Protein AF-A0A2T4WSJ3-F1 (afdb_monomer_lite)

Secondary structure (DSSP, 8-state):
---------------------------SEEE--SSSS--SSEEEESS-EEEEE-SSSEEEEE---TT--EEEESS---SSSS-EEEEEEEE----S-EEEEEES--SS-SHHHHHSSEEEEEEETTEEEEEEE-SS-EEEEE---TTSSBS-SSS-EEEEEEEETTTTEEEEEETTEEEEEEE--S-----PPEEES----S--TTT---HHHHHHHHHHHHHHHHHHTTSS-PPPGGGHHHHHH-HHHHHHHHHHHHT-----HHHHHHHHHHHHHHTTSTTS---SHHHHHTSHHHHHEEEETTEEEE-HHHHHHHHHHT------EEEEEEEEESSPPPHHHHHHHHHHHS-----

Radius of gyration: 28.8 Å; chains: 1; bounding box: 68×35×129 Å

Foldseek 3Di:
DDDDDDDDDDDPPDDDPPPPVPPPPDFPDKDFCQDDAADPFKDKDDDDWDWDQDLDHIWIWFAFDPQFIKMFTPPDFPQLPFKKKKKWKKFAQDQFKKFFKWQFQQQWQDPQRLQTFGKTWIHQRQATKIKHHANQDIDIDDDPPPPNHGRNPRDIKMWMWTAHNVQCKIFTDILLDTPDIDRPPHGRGDPGTIMGIHGHDPDDLPPDFDPLLVVLQVLLLVLQVLLCVLVLHHQDFVCSLVLLEPVPVVSVVSCVVVVPDDDPVVSVVVSVVSSVVLCSRQLSDDYHSVVRCVGNVVVQWTADPSGIDGPPVSRSVVSVSTHHGHRGMIMGTITMDSHGDDSVVSNVVSVVSDPDDDD

Structure (mmCIF, N/CA/C/O backbone):
data_AF-A0A2T4WSJ3-F1
#
_entry.id   AF-A0A2T4WSJ3-F1
#
loop_
_atom_site.group_PDB
_atom_site.id
_atom_site.type_symbol
_atom_site.label_atom_id
_atom_site.label_alt_id
_atom_site.label_comp_id
_atom_site.label_asym_id
_atom_site.label_ent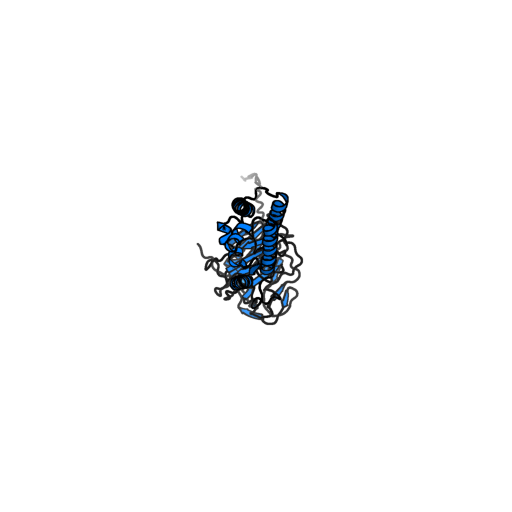ity_id
_atom_site.label_seq_id
_atom_site.pdbx_PDB_ins_code
_atom_site.Cartn_x
_atom_site.Cartn_y
_atom_site.Cartn_z
_atom_site.occupancy
_atom_site.B_iso_or_equiv
_atom_site.auth_seq_id
_atom_site.auth_comp_id
_atom_site.auth_asym_id
_atom_site.auth_atom_id
_atom_site.pdbx_PDB_model_num
ATOM 1 N N . MET A 1 1 ? 2.138 7.167 -95.665 1.00 37.97 1 MET A N 1
ATOM 2 C CA . MET A 1 1 ? 3.317 6.724 -94.882 1.00 37.97 1 MET A CA 1
ATOM 3 C C . MET A 1 1 ? 3.467 7.623 -93.661 1.00 37.97 1 MET A C 1
ATOM 5 O O . MET A 1 1 ? 3.421 8.826 -93.847 1.00 37.97 1 MET A O 1
ATOM 9 N N . LYS A 1 2 ? 3.669 7.017 -92.476 1.00 35.03 2 LYS A N 1
ATOM 10 C CA . LYS A 1 2 ? 3.977 7.618 -91.149 1.00 35.03 2 LYS A CA 1
ATOM 11 C C . LYS A 1 2 ? 2.854 8.487 -90.544 1.00 35.03 2 LYS A C 1
ATOM 13 O O . LYS A 1 2 ? 2.609 9.591 -90.994 1.00 35.03 2 LYS A O 1
ATOM 18 N N . LYS A 1 3 ? 1.993 7.929 -89.680 1.00 36.41 3 LYS A N 1
ATOM 19 C CA . LYS A 1 3 ? 2.142 7.722 -88.215 1.00 36.41 3 LYS A CA 1
ATOM 20 C C . LYS A 1 3 ? 2.454 9.013 -87.444 1.00 36.41 3 LYS A C 1
ATOM 22 O O . LYS A 1 3 ? 3.592 9.460 -87.437 1.00 36.41 3 LYS A O 1
ATOM 27 N N . GLY A 1 4 ? 1.446 9.503 -86.724 1.00 33.56 4 GLY A N 1
ATOM 28 C CA . GLY A 1 4 ? 1.554 10.474 -85.637 1.00 33.56 4 GLY A CA 1
ATOM 29 C C . GLY A 1 4 ? 0.354 10.296 -84.710 1.00 33.56 4 GLY A C 1
ATOM 30 O O . GLY A 1 4 ? -0.716 10.830 -84.969 1.00 33.56 4 GLY A O 1
ATOM 31 N N . VAL A 1 5 ? 0.518 9.439 -83.704 1.00 37.03 5 VAL A N 1
ATOM 32 C CA . VAL A 1 5 ? -0.471 9.124 -82.666 1.00 37.03 5 VAL A CA 1
ATOM 33 C C . VAL A 1 5 ? -0.469 10.270 -81.653 1.00 37.03 5 VAL A C 1
ATOM 35 O O . VAL A 1 5 ? 0.566 10.533 -81.048 1.00 37.03 5 VAL A O 1
ATOM 38 N N . PHE A 1 6 ? -1.606 10.942 -81.463 1.00 34.41 6 PHE A N 1
ATOM 39 C CA . PHE A 1 6 ? -1.828 11.841 -80.328 1.00 34.41 6 PHE A CA 1
ATOM 40 C C . PHE A 1 6 ? -2.442 11.028 -79.186 1.00 34.41 6 PHE A C 1
ATOM 42 O O . PHE A 1 6 ? -3.640 10.757 -79.172 1.00 34.41 6 PHE A O 1
ATOM 49 N N . THR A 1 7 ? -1.605 10.608 -78.239 1.00 33.59 7 THR A N 1
ATOM 50 C CA . THR A 1 7 ? -2.059 10.045 -76.965 1.00 33.59 7 THR A CA 1
ATOM 51 C C . THR A 1 7 ? -2.267 11.195 -75.986 1.00 33.59 7 THR A C 1
ATOM 53 O O . THR A 1 7 ? -1.310 11.845 -75.572 1.00 33.59 7 THR A O 1
ATOM 56 N N . ILE A 1 8 ? -3.521 11.441 -75.610 1.00 37.53 8 ILE A N 1
ATOM 57 C CA . ILE A 1 8 ? -3.878 12.277 -74.462 1.00 37.53 8 ILE A CA 1
ATOM 58 C C . ILE A 1 8 ? -3.598 11.442 -73.209 1.00 37.53 8 ILE A C 1
ATOM 60 O O . ILE A 1 8 ? -4.312 10.482 -72.926 1.00 37.53 8 ILE A O 1
ATOM 64 N N . ILE A 1 9 ? -2.534 11.775 -72.478 1.00 35.50 9 ILE A N 1
ATOM 65 C CA . ILE A 1 9 ? -2.286 11.218 -71.145 1.00 35.50 9 ILE A CA 1
ATOM 66 C C . ILE A 1 9 ? -3.114 12.038 -70.156 1.00 35.50 9 ILE A C 1
ATOM 68 O O . ILE A 1 9 ? -2.764 13.163 -69.807 1.00 35.50 9 ILE A O 1
ATOM 72 N N . LEU A 1 10 ? -4.235 11.463 -69.725 1.00 32.62 10 LEU A N 1
ATOM 73 C CA . LEU A 1 10 ? -5.009 11.935 -68.585 1.00 32.62 10 LEU A CA 1
ATOM 74 C C . LEU A 1 10 ? -4.271 11.488 -67.311 1.00 32.62 10 LEU A C 1
ATOM 76 O O . LEU A 1 10 ? -4.269 10.305 -66.969 1.00 32.62 10 LEU A O 1
ATOM 80 N N . PHE A 1 11 ? -3.585 12.411 -66.638 1.00 30.48 11 PHE A N 1
ATOM 81 C CA . PHE A 1 11 ? -2.922 12.134 -65.363 1.00 30.48 11 PHE A CA 1
ATOM 82 C C . PHE A 1 11 ? -3.989 12.070 -64.258 1.00 30.48 11 PHE A C 1
ATOM 84 O O . PHE A 1 11 ? -4.432 13.095 -63.744 1.00 30.48 11 PHE A O 1
ATOM 91 N N . ASN A 1 12 ? -4.427 10.861 -63.900 1.00 32.12 12 ASN A N 1
ATOM 92 C CA . ASN A 1 12 ? -5.150 10.628 -62.652 1.00 32.12 12 ASN A CA 1
ATOM 93 C C . ASN A 1 12 ? -4.153 10.756 -61.496 1.00 32.12 12 ASN A C 1
ATOM 95 O O . ASN A 1 12 ? -3.417 9.820 -61.188 1.00 32.12 12 ASN A O 1
ATOM 99 N N . LEU A 1 13 ? -4.123 11.927 -60.861 1.00 28.09 13 LEU A N 1
ATOM 100 C CA . LEU A 1 13 ? -3.433 12.129 -59.593 1.00 28.09 13 LEU A CA 1
ATOM 101 C C . LEU A 1 13 ? -4.303 11.527 -58.476 1.00 28.09 13 LEU A C 1
ATOM 103 O O . LEU A 1 13 ? -5.091 12.217 -57.833 1.00 28.09 13 LEU A O 1
ATOM 107 N N . LEU A 1 14 ? -4.206 10.211 -58.283 1.00 30.59 14 LEU A N 1
ATOM 108 C CA . LEU A 1 14 ? -4.734 9.562 -57.087 1.00 30.59 14 LEU A CA 1
ATOM 109 C C . LEU A 1 14 ? -3.820 9.915 -55.913 1.00 30.59 14 LEU A C 1
ATOM 111 O O . LEU A 1 14 ? -2.673 9.484 -55.828 1.00 30.59 14 LEU A O 1
ATOM 115 N N . ILE A 1 15 ? -4.359 10.737 -55.018 1.00 38.38 15 ILE A N 1
ATOM 116 C CA . ILE A 1 15 ? -3.798 11.025 -53.706 1.00 38.38 15 ILE A CA 1
ATOM 117 C C . ILE A 1 15 ? -3.846 9.725 -52.899 1.00 38.38 15 ILE A C 1
ATOM 119 O O . ILE A 1 15 ? -4.904 9.318 -52.428 1.00 38.38 15 ILE A O 1
ATOM 123 N N . THR A 1 16 ? -2.697 9.090 -52.697 1.00 31.97 16 THR A N 1
ATOM 124 C CA . THR A 1 16 ? -2.487 8.213 -51.543 1.00 31.97 16 THR A CA 1
ATOM 125 C C . THR A 1 16 ? -1.431 8.861 -50.669 1.00 31.97 16 THR A C 1
ATOM 127 O O . THR A 1 16 ? -0.241 8.570 -50.768 1.00 31.97 16 THR A O 1
ATOM 130 N N . SER A 1 17 ? -1.864 9.786 -49.815 1.00 34.91 17 SER A N 1
ATOM 131 C CA . SER A 1 17 ? -1.074 10.190 -48.660 1.00 34.91 17 SER A CA 1
ATOM 132 C C . SER A 1 17 ? -1.028 9.004 -47.697 1.00 34.91 17 SER A C 1
ATOM 134 O O . SER A 1 17 ? -1.895 8.856 -46.836 1.00 34.91 17 SER A O 1
ATOM 136 N N . SER A 1 18 ? -0.029 8.133 -47.843 1.00 32.34 18 SER A N 1
ATOM 137 C CA . SER A 1 18 ? 0.377 7.254 -46.753 1.00 32.34 18 SER A CA 1
ATOM 138 C C . SER A 1 18 ? 1.043 8.134 -45.697 1.00 32.34 18 SER A C 1
ATOM 140 O O . SER A 1 18 ? 2.258 8.329 -45.699 1.00 32.34 18 SER A O 1
ATOM 142 N N . LEU A 1 19 ? 0.233 8.709 -44.810 1.00 33.03 19 LEU A N 1
ATOM 143 C CA . LEU A 1 19 ? 0.713 9.170 -43.517 1.00 33.03 19 LEU A CA 1
ATOM 144 C C . LEU A 1 19 ? 1.130 7.915 -42.749 1.00 33.03 19 LEU A C 1
ATOM 146 O O . LEU A 1 19 ? 0.341 7.315 -42.025 1.00 33.03 19 LEU A O 1
ATOM 150 N N . ALA A 1 20 ? 2.374 7.485 -42.951 1.00 33.28 20 ALA A N 1
ATOM 151 C CA . ALA A 1 20 ? 3.052 6.659 -41.976 1.00 33.28 20 ALA A CA 1
ATOM 152 C C . ALA A 1 20 ? 3.180 7.525 -40.721 1.00 33.28 20 ALA A C 1
ATOM 154 O O . ALA A 1 20 ? 4.062 8.373 -40.606 1.00 33.28 20 ALA A O 1
ATOM 155 N N . GLN A 1 21 ? 2.227 7.364 -39.808 1.00 31.86 21 GLN A N 1
ATOM 156 C CA . GLN A 1 21 ? 2.310 7.904 -38.468 1.00 31.86 21 GLN A CA 1
ATOM 157 C C . GLN A 1 21 ? 3.414 7.106 -37.770 1.00 31.86 21 GLN A C 1
ATOM 159 O O . GLN A 1 21 ? 3.170 6.073 -37.153 1.00 31.86 21 GLN A O 1
ATOM 164 N N . THR A 1 22 ? 4.666 7.530 -37.939 1.00 34.69 22 THR A N 1
ATOM 165 C CA . THR A 1 22 ? 5.768 7.064 -37.103 1.00 34.69 22 THR A CA 1
ATOM 166 C C . THR A 1 22 ? 5.466 7.553 -35.694 1.00 34.69 22 THR A C 1
ATOM 168 O O . THR A 1 22 ? 5.787 8.681 -35.323 1.00 34.69 22 THR A O 1
ATOM 171 N N . SER A 1 23 ? 4.761 6.729 -34.919 1.00 41.47 23 SER A N 1
ATOM 172 C CA . SER A 1 23 ? 4.608 6.926 -33.487 1.00 41.47 23 SER A CA 1
ATOM 173 C C . SER A 1 23 ? 6.012 6.902 -32.896 1.00 41.47 23 SER A C 1
ATOM 175 O O . SER A 1 23 ? 6.612 5.831 -32.784 1.00 41.47 23 SER A O 1
ATOM 177 N N . ASN A 1 24 ? 6.567 8.065 -32.560 1.00 43.84 24 ASN A N 1
ATOM 178 C CA . ASN A 1 24 ? 7.821 8.135 -31.823 1.00 43.84 24 ASN A CA 1
ATOM 179 C C . ASN A 1 24 ? 7.585 7.445 -30.468 1.00 43.84 24 ASN A C 1
ATOM 181 O O . ASN A 1 24 ? 6.966 7.993 -29.556 1.00 43.84 24 ASN A O 1
ATOM 185 N N . ASN A 1 25 ? 7.988 6.178 -30.373 1.00 57.94 25 ASN A N 1
ATOM 186 C CA . ASN A 1 25 ? 7.952 5.347 -29.167 1.00 57.94 25 ASN A CA 1
ATOM 187 C C . ASN A 1 25 ? 9.231 5.523 -28.344 1.00 57.94 25 ASN A C 1
ATOM 189 O O . ASN A 1 25 ? 9.662 4.594 -27.669 1.00 57.94 25 ASN A O 1
ATOM 193 N N . SER A 1 26 ? 9.845 6.706 -28.419 1.00 68.38 26 SER A N 1
ATOM 194 C CA . SER A 1 26 ? 11.081 7.013 -27.713 1.00 68.38 26 SER A CA 1
ATOM 195 C C . SER A 1 26 ? 10.850 6.942 -26.209 1.00 68.38 26 SER A C 1
ATOM 197 O O . SER A 1 26 ? 9.955 7.602 -25.676 1.00 68.38 26 SER A O 1
ATOM 199 N N . VAL A 1 27 ? 11.661 6.124 -25.547 1.00 79.12 27 VAL A N 1
ATOM 200 C CA . VAL A 1 27 ? 11.754 6.068 -24.091 1.00 79.12 27 VAL A CA 1
ATOM 201 C C . VAL A 1 27 ? 12.221 7.441 -23.601 1.00 79.12 27 VAL A C 1
ATOM 203 O O . VAL A 1 27 ? 13.169 7.993 -24.155 1.00 79.12 27 VAL A O 1
ATOM 206 N N . TYR A 1 28 ? 11.532 8.009 -22.609 1.00 83.50 28 TYR A N 1
ATOM 207 C CA . TYR A 1 28 ? 11.925 9.288 -22.008 1.00 83.50 28 TYR A CA 1
ATOM 208 C C . TYR A 1 28 ? 13.131 9.101 -21.084 1.00 83.50 28 TYR A C 1
ATOM 210 O O . TYR A 1 28 ? 14.057 9.905 -21.103 1.00 83.50 28 TYR A O 1
ATOM 218 N N . HIS A 1 29 ? 13.133 8.013 -20.312 1.00 88.44 29 HIS A N 1
ATOM 219 C CA . HIS A 1 29 ? 14.234 7.658 -19.426 1.00 88.44 29 HIS A CA 1
ATOM 220 C C . HIS A 1 29 ? 14.397 6.137 -19.355 1.00 88.44 29 HIS A C 1
ATOM 222 O O . HIS A 1 29 ? 13.406 5.423 -19.182 1.00 88.44 29 HIS A O 1
ATOM 228 N N . GLN A 1 30 ? 15.627 5.645 -19.503 1.00 91.31 30 GLN A N 1
ATOM 229 C CA . GLN A 1 30 ? 15.958 4.226 -19.392 1.00 91.31 30 GLN A CA 1
ATOM 230 C C . GLN A 1 30 ? 17.109 4.045 -18.408 1.00 91.31 30 GLN A C 1
ATOM 232 O O . GLN A 1 30 ? 18.149 4.683 -18.549 1.00 91.31 30 GLN A O 1
ATOM 237 N N . ILE A 1 31 ? 16.921 3.147 -17.445 1.00 90.81 31 ILE A N 1
ATOM 238 C CA . I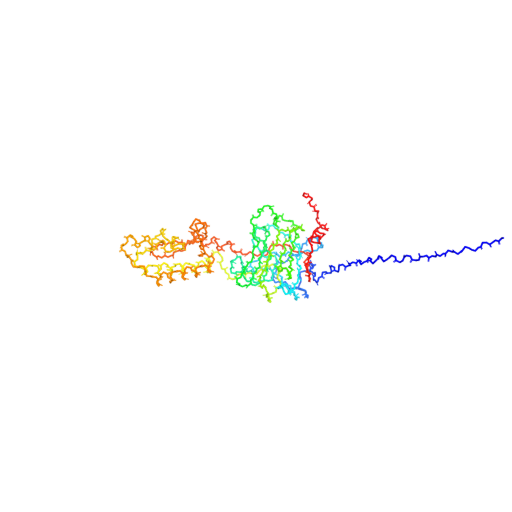LE A 1 31 ? 17.952 2.726 -16.502 1.00 90.81 31 ILE A CA 1
ATOM 239 C C . ILE A 1 31 ? 18.229 1.244 -16.742 1.00 90.81 31 ILE A C 1
ATOM 241 O O . ILE A 1 31 ? 17.345 0.399 -16.580 1.00 90.81 31 ILE A O 1
ATOM 245 N N . SER A 1 32 ? 19.473 0.961 -17.114 1.00 87.88 32 SER A N 1
ATOM 246 C CA . SER A 1 32 ? 20.057 -0.379 -17.180 1.00 87.88 32 SER A CA 1
ATOM 247 C C . SER A 1 32 ? 21.183 -0.460 -16.148 1.00 87.88 32 SER A C 1
ATOM 249 O O . SER A 1 32 ? 21.846 0.544 -15.868 1.00 87.88 32 SER A O 1
ATOM 251 N N . PHE A 1 33 ? 21.374 -1.631 -15.546 1.00 89.94 33 PHE A N 1
ATOM 252 C CA . PHE A 1 33 ? 22.242 -1.787 -14.383 1.00 89.94 33 PHE A CA 1
ATOM 253 C C . PHE A 1 33 ? 23.518 -2.552 -14.726 1.00 89.94 33 PHE A C 1
ATOM 255 O O . PHE A 1 33 ? 23.618 -3.751 -14.502 1.00 89.94 33 PHE A O 1
ATOM 262 N N . GLU A 1 34 ? 24.530 -1.838 -15.211 1.00 86.94 34 GLU A N 1
ATOM 263 C CA . GLU A 1 34 ? 25.816 -2.449 -15.582 1.00 86.94 34 GLU A CA 1
ATOM 264 C C . GLU A 1 34 ? 26.842 -2.435 -14.439 1.00 86.94 34 GLU A C 1
ATOM 266 O O . GLU A 1 34 ? 27.766 -3.249 -14.397 1.00 86.94 34 GLU A O 1
ATOM 271 N N . THR A 1 35 ? 26.693 -1.502 -13.495 1.00 87.50 35 THR A N 1
ATOM 272 C CA . THR A 1 35 ? 27.640 -1.271 -12.398 1.00 87.50 35 THR A CA 1
ATOM 273 C C . THR A 1 35 ? 26.931 -0.899 -11.097 1.00 87.50 35 THR A C 1
ATOM 275 O O . THR A 1 35 ? 25.848 -0.316 -11.094 1.00 87.50 35 THR A O 1
ATOM 278 N N . ILE A 1 36 ? 27.567 -1.202 -9.960 1.00 91.56 36 ILE A N 1
ATOM 279 C CA . ILE A 1 36 ? 27.080 -0.828 -8.622 1.00 91.56 36 ILE A CA 1
ATOM 280 C C . ILE A 1 36 ? 27.719 0.501 -8.214 1.00 91.56 36 ILE A C 1
ATOM 282 O O . ILE A 1 36 ? 28.667 0.555 -7.432 1.00 91.56 36 ILE A O 1
ATOM 286 N N . ASN A 1 37 ? 27.239 1.588 -8.800 1.00 90.81 37 ASN A N 1
ATOM 287 C CA . ASN A 1 37 ? 27.690 2.942 -8.505 1.00 90.81 37 ASN A CA 1
ATOM 288 C C . ASN A 1 37 ? 26.532 3.932 -8.608 1.00 90.81 37 ASN A C 1
ATOM 290 O O . ASN A 1 37 ? 25.517 3.675 -9.252 1.00 90.81 37 ASN A O 1
ATOM 294 N N . ASN A 1 38 ? 26.710 5.083 -7.966 1.00 90.81 38 ASN A N 1
ATOM 295 C CA . ASN A 1 38 ? 25.849 6.227 -8.218 1.00 90.81 38 ASN A CA 1
ATOM 296 C C . ASN A 1 38 ? 26.132 6.763 -9.620 1.00 90.81 38 ASN A C 1
ATOM 298 O O . ASN A 1 38 ? 27.283 6.782 -10.067 1.00 90.81 38 ASN A O 1
ATOM 302 N N . THR A 1 39 ? 25.083 7.227 -10.281 1.00 92.19 39 THR A N 1
ATOM 303 C CA . THR A 1 39 ? 25.146 7.820 -11.616 1.00 92.19 39 THR A CA 1
ATOM 304 C C . THR A 1 39 ? 24.438 9.173 -11.604 1.00 92.19 39 THR A C 1
ATOM 306 O O . THR A 1 39 ? 23.896 9.599 -10.585 1.00 92.19 39 THR A O 1
ATOM 309 N N . GLU A 1 40 ? 24.423 9.859 -12.743 1.00 90.94 40 GLU A N 1
ATOM 310 C CA . GLU A 1 40 ? 23.591 11.055 -12.927 1.00 90.94 40 GLU A CA 1
ATOM 311 C C . GLU A 1 40 ? 22.082 10.750 -12.898 1.00 90.94 40 GLU A C 1
ATOM 313 O O . GLU A 1 40 ? 21.287 11.637 -12.610 1.00 90.94 40 GLU A O 1
ATOM 318 N N . ASN A 1 41 ? 21.691 9.493 -13.143 1.00 91.12 41 ASN A N 1
ATOM 319 C CA . ASN A 1 41 ? 20.293 9.077 -13.262 1.00 91.12 41 ASN A CA 1
ATOM 320 C C . ASN A 1 41 ? 19.734 8.485 -11.964 1.00 91.12 41 ASN A C 1
ATOM 322 O O . ASN A 1 41 ? 18.521 8.483 -11.750 1.00 91.12 41 ASN A O 1
ATOM 326 N N . TYR A 1 42 ? 20.594 7.959 -11.089 1.00 95.44 42 TYR A N 1
ATOM 327 C CA . TYR A 1 42 ? 20.160 7.374 -9.826 1.00 95.44 42 TYR A CA 1
ATOM 328 C C . TYR A 1 42 ? 21.250 7.351 -8.750 1.00 95.44 42 TYR A C 1
ATOM 330 O O . TYR A 1 42 ? 22.450 7.337 -9.026 1.00 95.44 42 TYR A O 1
ATOM 338 N N . THR A 1 43 ? 20.815 7.272 -7.493 1.00 97.25 43 THR A N 1
ATOM 339 C CA . THR A 1 43 ? 21.673 7.092 -6.316 1.00 97.25 43 THR A CA 1
ATOM 340 C C . THR A 1 43 ? 21.277 5.834 -5.553 1.00 97.25 43 THR A C 1
ATOM 342 O O . THR A 1 43 ? 20.113 5.655 -5.197 1.00 97.25 43 THR A O 1
ATOM 345 N N . LEU A 1 44 ? 22.254 4.983 -5.252 1.00 97.50 44 LEU A N 1
ATOM 346 C CA . LEU A 1 44 ? 22.091 3.810 -4.399 1.00 97.50 44 LEU A CA 1
ATOM 347 C C . LEU A 1 44 ? 22.093 4.232 -2.922 1.00 97.50 44 LEU A C 1
ATOM 349 O O . LEU A 1 44 ? 22.951 5.002 -2.481 1.00 97.50 44 LEU A O 1
ATOM 353 N N . LYS A 1 45 ? 21.139 3.719 -2.144 1.00 97.56 45 LYS A N 1
ATOM 354 C CA . LYS A 1 45 ? 21.019 3.947 -0.700 1.00 97.56 45 LYS A CA 1
ATOM 355 C C . LYS A 1 45 ? 21.049 2.613 0.032 1.00 97.56 45 LYS A C 1
ATOM 357 O O . LYS A 1 45 ? 20.170 1.776 -0.155 1.00 97.56 45 LYS A O 1
ATOM 362 N N . GLY A 1 46 ? 22.065 2.442 0.872 1.00 95.00 46 GLY A N 1
ATOM 363 C CA . GLY A 1 46 ? 22.389 1.174 1.520 1.00 95.00 46 GLY A CA 1
ATOM 364 C C . GLY A 1 46 ? 23.677 0.576 0.959 1.00 95.00 46 GLY A C 1
ATOM 365 O O . GLY A 1 46 ? 24.411 1.240 0.226 1.00 95.00 46 GLY A O 1
ATOM 366 N N . THR A 1 47 ? 23.980 -0.660 1.338 1.00 93.56 47 THR A N 1
ATOM 367 C CA . THR A 1 47 ? 25.270 -1.308 1.039 1.00 93.56 47 THR A CA 1
ATOM 368 C C . THR A 1 47 ? 25.128 -2.698 0.429 1.00 93.56 47 THR A C 1
ATOM 370 O O . THR A 1 47 ? 26.113 -3.224 -0.085 1.00 93.56 47 THR A O 1
ATOM 373 N N . SER A 1 48 ? 23.931 -3.293 0.443 1.00 96.44 48 SER A N 1
ATOM 374 C CA . SER A 1 48 ? 23.732 -4.689 0.038 1.00 96.44 48 SER A CA 1
ATOM 375 C C . SER A 1 48 ? 23.136 -4.790 -1.367 1.00 96.44 48 SER A C 1
ATOM 377 O O . SER A 1 48 ? 21.976 -5.157 -1.568 1.00 96.44 48 SER A O 1
ATOM 379 N N . PHE A 1 49 ? 23.959 -4.463 -2.363 1.00 97.75 49 PHE A N 1
ATOM 380 C CA . PHE A 1 49 ? 23.627 -4.594 -3.782 1.00 97.75 49 PHE A CA 1
ATOM 381 C C . PHE A 1 49 ? 24.556 -5.603 -4.459 1.00 97.75 49 PHE A C 1
ATOM 383 O O . PHE A 1 49 ? 25.749 -5.647 -4.156 1.00 97.75 49 PHE A O 1
ATOM 390 N N . THR A 1 50 ? 24.035 -6.386 -5.401 1.00 97.81 50 THR A N 1
ATOM 391 C CA . THR A 1 50 ? 24.841 -7.302 -6.226 1.00 97.81 50 THR A CA 1
ATOM 392 C C . THR A 1 50 ? 24.397 -7.247 -7.681 1.00 97.81 50 THR A C 1
ATOM 394 O O . THR A 1 50 ? 23.230 -6.991 -7.963 1.00 97.81 50 THR A O 1
ATOM 397 N N . LEU A 1 51 ? 25.320 -7.502 -8.608 1.00 97.50 51 LEU A N 1
ATOM 398 C CA . LEU A 1 51 ? 24.981 -7.695 -10.017 1.00 97.50 51 LEU A CA 1
ATOM 399 C C . LEU A 1 51 ? 24.673 -9.167 -10.273 1.00 97.50 51 LEU A C 1
ATOM 401 O O . LEU A 1 51 ? 25.384 -10.049 -9.790 1.00 97.50 51 LEU A O 1
ATOM 405 N N . GLU A 1 52 ? 23.646 -9.419 -11.072 1.00 96.31 52 GLU A N 1
ATOM 406 C CA . GLU A 1 52 ? 23.276 -10.747 -11.561 1.00 96.31 52 GLU A CA 1
ATOM 407 C C . GLU A 1 52 ? 23.001 -10.684 -13.067 1.00 96.31 52 GLU A C 1
ATOM 409 O O . GLU A 1 52 ? 22.874 -9.601 -13.641 1.00 96.31 52 GLU A O 1
ATOM 414 N N . ASP A 1 53 ? 22.887 -11.838 -13.722 1.00 95.69 53 ASP A N 1
ATOM 415 C CA . ASP A 1 53 ? 22.420 -11.875 -15.108 1.00 95.69 53 ASP A CA 1
ATOM 416 C C . ASP A 1 53 ? 20.965 -11.387 -15.182 1.00 95.69 53 ASP A C 1
ATOM 418 O O . ASP A 1 53 ? 20.086 -11.850 -14.440 1.00 95.69 53 ASP A O 1
ATOM 422 N N . GLY A 1 54 ? 20.753 -10.383 -16.033 1.00 94.88 54 GLY A N 1
ATOM 423 C CA . GLY A 1 54 ? 19.470 -9.726 -16.243 1.00 94.88 54 GLY A CA 1
ATOM 424 C C . GLY A 1 54 ? 18.583 -10.438 -17.258 1.00 94.88 54 GLY A C 1
ATOM 425 O O . GLY A 1 54 ? 18.912 -11.519 -17.753 1.00 94.88 54 GLY A O 1
ATOM 426 N N . ILE A 1 55 ? 17.453 -9.810 -17.587 1.00 93.94 55 ILE A N 1
ATOM 427 C CA . ILE A 1 55 ? 16.674 -10.204 -18.770 1.00 93.94 55 ILE A CA 1
ATOM 428 C C . ILE A 1 55 ? 17.438 -9.843 -20.054 1.00 93.94 55 ILE A C 1
ATOM 430 O O . ILE A 1 55 ? 17.293 -10.506 -21.083 1.00 93.94 55 ILE A O 1
ATOM 434 N N . GLU A 1 56 ? 18.270 -8.802 -19.972 1.00 88.94 56 GLU A N 1
ATOM 435 C CA . GLU A 1 56 ? 19.242 -8.389 -20.975 1.00 88.94 56 GLU A CA 1
ATOM 436 C C . GLU A 1 56 ? 20.466 -7.813 -20.252 1.00 88.94 56 GLU A C 1
ATOM 438 O O . GLU A 1 56 ? 20.334 -6.922 -19.425 1.00 88.94 56 GLU A O 1
ATOM 443 N N . GLY A 1 57 ? 21.666 -8.321 -20.541 1.00 91.88 57 GLY A N 1
ATOM 444 C CA . GLY A 1 57 ? 22.880 -7.839 -19.878 1.00 91.88 57 GLY A CA 1
ATOM 445 C C . GLY A 1 57 ? 22.887 -8.133 -18.374 1.00 91.88 57 GLY A C 1
ATOM 446 O O . GLY A 1 57 ? 22.775 -9.294 -17.958 1.00 91.88 57 GLY A O 1
ATOM 447 N N . LYS A 1 58 ? 23.081 -7.093 -17.560 1.00 95.44 58 LYS A N 1
ATOM 448 C CA . LYS A 1 58 ? 23.144 -7.194 -16.099 1.00 95.44 58 LYS A CA 1
ATOM 449 C C . LYS A 1 58 ? 21.928 -6.555 -15.438 1.00 95.44 58 LYS A C 1
ATOM 451 O O . LYS A 1 58 ? 21.422 -5.524 -15.860 1.00 95.44 58 LYS A O 1
ATOM 456 N N . SER A 1 59 ? 21.505 -7.183 -14.347 1.00 96.75 59 SER A N 1
ATOM 457 C CA . SER A 1 59 ? 20.484 -6.667 -13.442 1.00 96.75 59 SER A CA 1
ATOM 458 C C . SER A 1 59 ? 21.092 -6.301 -12.099 1.00 96.75 59 SER A C 1
ATOM 460 O O . SER A 1 59 ? 22.133 -6.836 -11.698 1.00 96.75 59 SER A O 1
ATOM 462 N N . LEU A 1 60 ? 20.405 -5.420 -11.374 1.00 97.81 60 LEU A N 1
ATOM 463 C CA . LEU A 1 60 ? 20.765 -5.083 -10.007 1.00 97.81 60 LEU A CA 1
ATOM 464 C C . LEU A 1 60 ? 19.855 -5.823 -9.040 1.00 97.81 60 LEU A C 1
ATOM 466 O O . LEU A 1 60 ? 18.632 -5.697 -9.093 1.00 97.81 60 LEU A O 1
ATOM 470 N N . LYS A 1 61 ? 20.461 -6.549 -8.109 1.00 98.06 61 LYS A N 1
ATOM 471 C CA . LYS A 1 61 ? 19.768 -7.134 -6.972 1.00 98.06 61 LYS A CA 1
ATOM 472 C C . LYS A 1 61 ? 19.892 -6.242 -5.757 1.00 98.06 61 LYS A C 1
ATOM 474 O O . LYS A 1 61 ? 20.998 -5.915 -5.321 1.00 98.06 61 LYS A O 1
ATOM 479 N N . LEU A 1 62 ? 18.740 -5.897 -5.201 1.00 98.31 62 LEU A N 1
ATOM 480 C CA . LEU A 1 62 ? 18.618 -5.308 -3.881 1.00 98.31 62 LEU A CA 1
ATOM 481 C C . LEU A 1 62 ? 18.489 -6.479 -2.908 1.00 98.31 62 LEU A C 1
ATOM 483 O O . LEU A 1 62 ? 17.465 -7.158 -2.905 1.00 98.31 62 LEU A O 1
ATOM 487 N N . ASN A 1 63 ? 19.539 -6.746 -2.132 1.00 97.88 63 ASN A N 1
ATOM 488 C CA . ASN A 1 63 ? 19.519 -7.831 -1.155 1.00 97.88 63 ASN A CA 1
ATOM 489 C C . ASN A 1 63 ? 18.811 -7.373 0.124 1.00 97.88 63 ASN A C 1
ATOM 491 O O . ASN A 1 63 ? 18.893 -6.198 0.504 1.00 97.88 63 ASN A O 1
ATOM 495 N N . SER A 1 64 ? 18.171 -8.314 0.821 1.00 96.75 64 SER A N 1
ATOM 496 C CA . SER A 1 64 ? 17.541 -8.034 2.111 1.00 96.75 64 SER A CA 1
ATOM 497 C C . SER A 1 64 ? 18.558 -7.476 3.110 1.00 96.75 64 SER A C 1
ATOM 499 O O . SER A 1 64 ? 19.568 -8.111 3.407 1.00 96.75 64 SER A O 1
ATOM 501 N N . ASP A 1 65 ? 18.247 -6.316 3.683 1.00 96.50 65 ASP A N 1
ATOM 502 C CA . ASP A 1 65 ? 19.039 -5.651 4.719 1.00 96.50 65 ASP A CA 1
ATOM 503 C C . ASP A 1 65 ? 18.106 -4.966 5.721 1.00 96.50 65 ASP A C 1
ATOM 505 O O . ASP A 1 65 ? 17.106 -4.355 5.338 1.00 96.50 65 ASP A O 1
ATOM 509 N N . GLU A 1 66 ? 18.419 -5.047 7.012 1.00 92.69 66 GLU A N 1
ATOM 510 C CA . GLU A 1 66 ? 17.588 -4.478 8.080 1.00 92.69 66 GLU A CA 1
ATOM 511 C C . GLU A 1 66 ? 17.407 -2.953 7.996 1.00 92.69 66 GLU A C 1
ATOM 513 O O . GLU A 1 66 ? 16.472 -2.409 8.596 1.00 92.69 66 GLU A O 1
ATOM 518 N N . ASN A 1 67 ? 18.287 -2.262 7.268 1.00 93.12 67 ASN A N 1
ATOM 519 C CA . ASN A 1 67 ? 18.244 -0.823 7.025 1.00 93.12 67 ASN A CA 1
ATOM 520 C C . ASN A 1 67 ? 17.542 -0.457 5.714 1.00 93.12 67 ASN A C 1
ATOM 522 O O . ASN A 1 67 ? 17.349 0.730 5.466 1.00 93.12 67 ASN A O 1
ATOM 526 N N . PHE A 1 68 ? 17.080 -1.462 4.959 1.00 96.56 68 PHE A N 1
ATOM 527 C CA . PHE A 1 68 ? 16.386 -1.360 3.677 1.00 96.56 68 PHE A CA 1
ATOM 528 C C . PHE A 1 68 ? 17.251 -0.707 2.591 1.00 96.56 68 PHE A C 1
ATOM 530 O O . PHE A 1 68 ? 17.454 0.505 2.580 1.00 96.56 68 PHE A O 1
ATOM 537 N N . ASN A 1 69 ? 17.702 -1.507 1.623 1.00 96.69 69 ASN A N 1
ATOM 538 C CA . ASN A 1 69 ? 18.331 -0.974 0.416 1.00 96.69 69 ASN A CA 1
ATOM 539 C C . ASN A 1 69 ? 17.266 -0.440 -0.545 1.00 96.69 69 ASN A C 1
ATOM 541 O O . ASN A 1 69 ? 16.243 -1.097 -0.784 1.00 96.69 69 ASN A O 1
ATOM 545 N N . TYR A 1 70 ? 17.533 0.725 -1.125 1.00 97.88 70 TYR A N 1
ATOM 546 C CA . TYR A 1 70 ? 16.698 1.330 -2.158 1.00 97.88 70 TYR A CA 1
ATOM 547 C C . TYR A 1 70 ? 17.532 2.207 -3.095 1.00 97.88 70 TYR A C 1
ATOM 549 O O . TYR A 1 70 ? 18.705 2.490 -2.850 1.00 97.88 70 TYR A O 1
ATOM 557 N N . ILE A 1 71 ? 16.921 2.623 -4.196 1.00 98.06 71 ILE A N 1
ATOM 558 C CA . ILE A 1 71 ? 17.521 3.468 -5.222 1.00 98.06 71 ILE A CA 1
ATOM 559 C C . ILE A 1 71 ? 16.643 4.701 -5.369 1.00 98.06 71 ILE A C 1
ATOM 561 O O . ILE A 1 71 ? 15.434 4.576 -5.540 1.00 98.06 71 ILE A O 1
ATOM 565 N N . GLU A 1 72 ? 17.247 5.881 -5.315 1.00 97.62 72 GLU A N 1
ATOM 566 C CA . GLU A 1 72 ? 16.590 7.143 -5.650 1.00 97.62 72 GLU A CA 1
ATOM 567 C C . GLU A 1 72 ? 16.839 7.450 -7.125 1.00 97.62 72 GLU A C 1
ATOM 569 O O . GLU A 1 72 ? 17.991 7.611 -7.528 1.00 97.62 72 GLU A O 1
ATOM 574 N N . VAL A 1 73 ? 15.777 7.540 -7.922 1.00 96.56 73 VAL A N 1
ATOM 575 C CA . VAL A 1 73 ? 15.854 7.962 -9.325 1.00 96.56 73 VAL A CA 1
ATOM 576 C C . VAL A 1 73 ? 15.803 9.490 -9.392 1.00 96.56 73 VAL A C 1
ATOM 578 O O . VAL A 1 73 ? 14.982 10.131 -8.728 1.00 96.56 73 VAL A O 1
ATOM 581 N N . ILE A 1 74 ? 16.712 10.077 -10.166 1.00 93.88 74 ILE A N 1
ATOM 582 C CA . ILE A 1 74 ? 16.951 11.522 -10.230 1.00 93.88 74 ILE A CA 1
ATOM 583 C C . ILE A 1 74 ? 16.084 12.145 -11.333 1.00 93.88 74 ILE A C 1
ATOM 585 O O . ILE A 1 74 ? 15.874 11.544 -12.380 1.00 93.88 74 ILE A O 1
ATOM 589 N N . ASP A 1 75 ? 15.558 13.346 -11.076 1.00 90.31 75 ASP A N 1
ATOM 590 C CA . ASP A 1 75 ? 14.827 14.193 -12.037 1.00 90.31 75 ASP A CA 1
ATOM 591 C C . ASP A 1 75 ? 13.644 13.534 -12.772 1.00 90.31 75 ASP A C 1
ATOM 593 O O . ASP A 1 75 ? 13.272 13.915 -13.885 1.00 90.31 75 ASP A O 1
ATOM 597 N N . ILE A 1 76 ? 12.987 12.581 -12.108 1.00 93.50 76 ILE A N 1
ATOM 598 C CA . ILE A 1 76 ? 11.739 11.970 -12.562 1.00 93.50 76 ILE A CA 1
ATOM 599 C C . ILE A 1 76 ? 10.587 12.380 -11.650 1.00 93.50 76 ILE A C 1
ATOM 601 O O . ILE A 1 76 ? 10.668 12.236 -10.431 1.00 93.50 76 ILE A O 1
ATOM 605 N N . ASN A 1 77 ? 9.491 12.830 -12.265 1.00 93.50 77 ASN A N 1
ATOM 606 C CA . ASN A 1 77 ? 8.240 13.119 -11.581 1.00 93.50 77 ASN A CA 1
ATOM 607 C C . ASN A 1 77 ? 7.044 12.497 -12.329 1.00 93.50 77 ASN A C 1
ATOM 609 O O . ASN A 1 77 ? 6.744 12.877 -13.460 1.00 93.50 77 ASN A O 1
ATOM 613 N N . LEU A 1 78 ? 6.373 11.533 -11.696 1.00 96.56 78 LEU A N 1
ATOM 614 C CA . LEU A 1 78 ? 5.227 10.752 -12.185 1.00 96.56 78 LEU A CA 1
ATOM 615 C C . LEU A 1 78 ? 4.004 10.965 -11.268 1.00 96.56 78 LEU A C 1
ATOM 617 O O . LEU A 1 78 ? 3.325 10.026 -10.848 1.00 96.56 78 LEU A O 1
ATOM 621 N N . ASP A 1 79 ? 3.734 12.230 -10.962 1.00 94.50 79 ASP A N 1
ATOM 622 C CA . ASP A 1 79 ? 2.735 12.731 -10.006 1.00 94.50 79 ASP A CA 1
ATOM 623 C C . ASP A 1 79 ? 1.308 12.867 -10.573 1.00 94.50 79 ASP A C 1
ATOM 625 O O . ASP A 1 79 ? 0.384 13.288 -9.880 1.00 94.50 79 ASP A O 1
ATOM 629 N N . GLY A 1 80 ? 1.111 12.521 -11.848 1.00 94.69 80 GLY A N 1
ATOM 630 C CA . GLY A 1 80 ? -0.177 12.638 -12.535 1.00 94.69 80 GLY A CA 1
ATOM 631 C C . GLY A 1 80 ? -0.453 13.999 -13.175 1.00 94.69 80 GLY A C 1
ATOM 632 O O . GLY A 1 80 ? -1.527 14.195 -13.762 1.00 94.69 80 GLY A O 1
ATOM 633 N N . SER A 1 81 ? 0.509 14.925 -13.136 1.00 95.06 81 SER A N 1
ATOM 634 C CA . SER A 1 81 ? 0.450 16.191 -13.875 1.00 95.06 81 SER A CA 1
ATOM 635 C C . SER A 1 81 ? 0.506 15.992 -15.394 1.00 95.06 81 SER A C 1
ATOM 637 O O . SER A 1 81 ? 0.055 16.872 -16.133 1.00 95.06 81 SER A O 1
ATOM 639 N N . GLN A 1 82 ? 0.984 14.840 -15.872 1.00 95.69 82 GLN A N 1
ATOM 640 C CA . GLN A 1 82 ? 1.028 14.434 -17.281 1.00 95.69 82 GLN A CA 1
ATOM 641 C C . GLN A 1 82 ? 0.740 12.932 -17.434 1.00 95.69 82 GLN A C 1
ATOM 643 O O . GLN A 1 82 ? 0.669 12.197 -16.446 1.00 95.69 82 GLN A O 1
ATOM 648 N N . ASP A 1 83 ? 0.551 12.484 -18.676 1.00 97.88 83 ASP A N 1
ATOM 649 C CA . ASP A 1 83 ? 0.485 11.058 -18.996 1.00 97.88 83 ASP A CA 1
ATOM 650 C C . ASP A 1 83 ? 1.847 10.411 -18.748 1.00 97.88 83 ASP A C 1
ATOM 652 O O . ASP A 1 83 ? 2.889 11.004 -19.037 1.00 97.88 83 ASP A O 1
ATOM 656 N N . PHE A 1 84 ? 1.850 9.169 -18.271 1.00 98.12 84 PHE A N 1
ATOM 657 C CA . PHE A 1 84 ? 3.094 8.426 -18.143 1.00 98.12 84 PHE A CA 1
ATOM 658 C C . PHE A 1 84 ? 2.914 6.919 -18.262 1.00 98.12 84 PHE A C 1
ATOM 660 O O . PHE A 1 84 ? 1.822 6.374 -18.088 1.00 98.12 84 PHE A O 1
ATOM 667 N N . THR A 1 85 ? 4.029 6.248 -18.526 1.00 98.62 85 THR A N 1
ATOM 668 C CA . THR A 1 85 ? 4.181 4.805 -18.360 1.00 98.62 85 THR A CA 1
ATOM 669 C C . THR A 1 85 ? 5.485 4.525 -17.647 1.00 98.62 85 THR A C 1
ATOM 671 O O . THR A 1 85 ? 6.506 5.120 -17.981 1.00 98.62 85 THR A O 1
ATOM 674 N N . ILE A 1 86 ? 5.453 3.590 -16.708 1.00 98.31 86 ILE A N 1
ATOM 675 C CA . ILE A 1 86 ? 6.638 2.972 -16.127 1.00 98.31 86 ILE A CA 1
ATOM 676 C C . ILE A 1 86 ? 6.578 1.468 -16.373 1.00 98.31 86 ILE A C 1
ATOM 678 O O . ILE A 1 86 ? 5.514 0.853 -16.265 1.00 98.31 86 ILE A O 1
ATOM 682 N N . GLN A 1 87 ? 7.715 0.893 -16.734 1.00 97.81 87 GLN A N 1
ATOM 683 C CA . GLN A 1 87 ? 7.857 -0.515 -17.065 1.00 97.81 87 GLN A CA 1
ATOM 684 C C . GLN A 1 87 ? 9.216 -1.013 -16.585 1.00 97.81 87 GLN A C 1
ATOM 686 O O . GLN A 1 87 ? 10.212 -0.326 -16.773 1.00 97.81 87 GLN A O 1
ATOM 691 N N . PHE A 1 88 ? 9.258 -2.183 -15.959 1.00 98.06 88 PHE A N 1
ATOM 692 C CA . PHE A 1 88 ? 10.502 -2.799 -15.500 1.00 98.06 88 PHE A CA 1
ATOM 693 C C . PHE A 1 88 ? 10.329 -4.308 -15.367 1.00 98.06 88 PHE A C 1
ATOM 695 O O . PHE A 1 88 ? 9.212 -4.810 -15.197 1.00 98.06 88 PHE A O 1
ATOM 702 N N . TRP A 1 89 ? 11.450 -5.017 -15.419 1.00 98.19 89 TRP A N 1
ATOM 703 C CA . TRP A 1 89 ? 11.509 -6.440 -15.130 1.00 98.19 89 TRP A CA 1
ATOM 704 C C . TRP A 1 89 ? 11.872 -6.659 -13.668 1.00 98.19 89 TRP A C 1
ATOM 706 O O . TRP A 1 89 ? 12.735 -5.966 -13.132 1.00 98.19 89 TRP A O 1
ATOM 716 N N . VAL A 1 90 ? 11.225 -7.626 -13.022 1.00 98.00 90 VAL A N 1
ATOM 717 C CA . VAL A 1 90 ? 11.498 -8.007 -11.632 1.00 98.00 90 VAL A CA 1
ATOM 718 C C . VAL A 1 90 ? 11.619 -9.521 -11.504 1.00 98.00 90 VAL A C 1
ATOM 720 O O . VAL A 1 90 ? 10.932 -10.255 -12.211 1.00 98.00 90 VAL A O 1
ATOM 723 N N . LYS A 1 91 ? 12.491 -9.981 -10.606 1.00 97.88 91 LYS A N 1
ATOM 724 C CA . LYS A 1 91 ? 12.675 -11.396 -10.257 1.00 97.88 91 LYS A CA 1
ATOM 725 C C . LYS A 1 91 ? 12.887 -11.529 -8.752 1.00 97.88 91 LYS A C 1
ATOM 727 O O . LYS A 1 91 ? 13.750 -10.853 -8.190 1.00 97.88 91 LYS A O 1
ATOM 732 N N . THR A 1 92 ? 12.131 -12.399 -8.089 1.00 97.50 92 THR A N 1
ATOM 733 C CA . THR A 1 92 ? 12.296 -12.692 -6.655 1.00 97.50 92 THR A CA 1
ATOM 734 C C . THR A 1 92 ? 11.770 -14.086 -6.318 1.00 97.50 92 THR A C 1
ATOM 736 O O . THR A 1 92 ? 11.002 -14.667 -7.076 1.00 97.50 92 THR A O 1
ATOM 739 N N . THR A 1 93 ? 12.185 -14.624 -5.173 1.00 96.12 93 THR A N 1
ATOM 740 C CA . THR A 1 93 ? 11.598 -15.820 -4.543 1.00 96.12 93 THR A CA 1
ATOM 741 C C . THR A 1 93 ? 10.932 -15.495 -3.204 1.00 96.12 93 THR A C 1
ATOM 743 O O . THR A 1 93 ? 10.501 -16.390 -2.482 1.00 96.12 93 THR A O 1
ATOM 746 N N . SER A 1 94 ? 10.899 -14.218 -2.820 1.00 95.06 94 SER A N 1
ATOM 747 C CA . SER A 1 94 ? 10.410 -13.788 -1.518 1.00 95.06 94 SER A CA 1
ATOM 748 C C . SER A 1 94 ? 8.889 -13.692 -1.502 1.00 95.06 94 SER A C 1
ATOM 750 O O . SER A 1 94 ? 8.272 -13.039 -2.342 1.00 95.06 94 SER A O 1
ATOM 752 N N . ASP A 1 95 ? 8.278 -14.311 -0.500 1.00 92.81 95 ASP A N 1
ATOM 753 C CA . ASP A 1 95 ? 6.852 -14.206 -0.192 1.00 92.81 95 ASP A CA 1
ATOM 754 C C . ASP A 1 95 ? 6.533 -13.007 0.717 1.00 92.81 95 ASP A C 1
ATOM 756 O O . ASP A 1 95 ? 5.374 -12.743 1.034 1.00 92.81 95 ASP A O 1
ATOM 760 N N . LYS A 1 96 ? 7.544 -12.241 1.136 1.00 94.81 96 LYS A N 1
ATOM 761 C CA . LYS A 1 96 ? 7.354 -11.098 2.028 1.00 94.81 96 LYS A CA 1
ATOM 762 C C . LYS A 1 96 ? 6.831 -9.879 1.263 1.00 94.81 96 LYS A C 1
ATOM 764 O O . LYS A 1 96 ? 7.347 -9.560 0.190 1.00 94.81 96 LYS A O 1
ATOM 769 N N . PRO A 1 97 ? 5.858 -9.129 1.815 1.00 95.44 97 PRO A N 1
ATOM 770 C CA . PRO A 1 97 ? 5.438 -7.869 1.220 1.00 95.44 97 PRO A CA 1
ATOM 771 C C . PRO A 1 97 ? 6.579 -6.846 1.170 1.00 95.44 97 PRO A C 1
ATOM 773 O O . PRO A 1 97 ? 7.164 -6.522 2.203 1.00 95.44 97 PRO A O 1
ATOM 776 N N . MET A 1 98 ? 6.871 -6.304 -0.009 1.00 96.88 98 MET A N 1
ATOM 777 C CA . MET A 1 98 ? 7.971 -5.354 -0.230 1.00 96.88 98 MET A CA 1
ATOM 778 C C . MET A 1 98 ? 7.655 -4.403 -1.381 1.00 96.88 98 MET A C 1
ATOM 780 O O . MET A 1 98 ? 6.919 -4.761 -2.297 1.00 96.88 98 MET A O 1
ATOM 784 N N . VAL A 1 99 ? 8.216 -3.197 -1.355 1.00 98.12 99 VAL A N 1
ATOM 785 C CA . VAL A 1 99 ? 8.020 -2.207 -2.425 1.00 98.12 99 VAL A CA 1
ATOM 786 C C . VAL A 1 99 ? 8.981 -2.488 -3.571 1.00 98.12 99 VAL A C 1
ATOM 788 O O . VAL A 1 99 ? 10.178 -2.624 -3.336 1.00 98.12 99 VAL A O 1
ATOM 791 N N . PHE A 1 100 ? 8.467 -2.518 -4.801 1.00 98.25 100 PHE A N 1
ATOM 792 C CA . PHE A 1 100 ? 9.305 -2.577 -5.997 1.00 98.25 100 PHE A CA 1
ATOM 793 C C . PHE A 1 100 ? 9.645 -1.181 -6.481 1.00 98.25 100 PHE A C 1
ATOM 795 O O . PHE A 1 100 ? 10.817 -0.832 -6.553 1.00 98.25 100 PHE A O 1
ATOM 802 N N . VAL A 1 101 ? 8.624 -0.372 -6.772 1.00 98.44 101 VAL A N 1
ATOM 803 C CA . VAL A 1 101 ? 8.795 1.001 -7.246 1.00 98.44 101 VAL A CA 1
ATOM 804 C C . VAL A 1 101 ? 7.702 1.887 -6.664 1.00 98.44 101 VAL A C 1
ATOM 806 O O . VAL A 1 101 ? 6.535 1.496 -6.640 1.00 98.44 101 VAL A O 1
ATOM 809 N N . SER A 1 102 ? 8.045 3.085 -6.202 1.00 98.44 102 SER A N 1
ATOM 810 C CA . SER A 1 102 ? 7.061 4.023 -5.655 1.00 98.44 102 SER A CA 1
ATOM 811 C C . SER A 1 102 ? 7.458 5.475 -5.851 1.00 98.44 102 SER A C 1
ATOM 813 O O . SER A 1 102 ? 8.637 5.801 -5.829 1.00 98.44 102 SER A O 1
ATOM 815 N N . GLN A 1 103 ? 6.464 6.345 -5.980 1.00 98.00 103 GLN A N 1
ATOM 816 C CA . GLN A 1 103 ? 6.623 7.784 -5.810 1.00 98.00 103 GLN A CA 1
ATOM 817 C C . GLN A 1 103 ? 5.572 8.255 -4.806 1.00 98.00 103 GLN A C 1
ATOM 819 O O . GLN A 1 103 ? 4.562 8.862 -5.162 1.00 98.00 103 GLN A O 1
ATOM 824 N N . LYS A 1 104 ? 5.763 7.802 -3.564 1.00 96.56 104 LYS A N 1
ATOM 825 C CA . LYS A 1 104 ? 5.010 8.190 -2.370 1.00 96.56 104 LYS A CA 1
ATOM 826 C C . LYS A 1 104 ? 5.741 7.711 -1.119 1.00 96.56 104 LYS A C 1
ATOM 828 O O . LYS A 1 104 ? 6.432 6.691 -1.149 1.00 96.56 104 LYS A O 1
ATOM 833 N N . GLN A 1 105 ? 5.451 8.313 0.029 1.00 95.94 105 GLN A N 1
ATOM 834 C CA . GLN A 1 105 ? 5.839 7.759 1.334 1.00 95.94 105 GLN A CA 1
ATOM 835 C C . GLN A 1 105 ? 5.080 6.451 1.671 1.00 95.94 105 GLN A C 1
ATOM 837 O O . GLN A 1 105 ? 4.044 6.477 2.343 1.00 95.94 105 GLN A O 1
ATOM 842 N N . PHE A 1 106 ? 5.589 5.288 1.241 1.00 97.19 106 PHE A N 1
ATOM 843 C CA . PHE A 1 106 ? 4.971 3.964 1.455 1.00 97.19 106 PHE A CA 1
ATOM 844 C C . PHE A 1 106 ? 5.823 3.038 2.339 1.00 97.19 106 PHE A C 1
ATOM 846 O O . PHE A 1 106 ? 6.446 2.092 1.867 1.00 97.19 106 PHE A O 1
ATOM 853 N N . LYS A 1 107 ? 5.868 3.324 3.645 1.00 96.44 107 LYS A N 1
ATOM 854 C CA . LYS A 1 107 ? 6.718 2.591 4.609 1.00 96.44 107 LYS A CA 1
ATOM 855 C C . LYS A 1 107 ? 6.006 1.427 5.311 1.00 96.44 107 LYS A C 1
ATOM 857 O O . LYS A 1 107 ? 6.640 0.646 6.010 1.00 96.44 107 LYS A O 1
ATOM 862 N N . ASP A 1 108 ? 4.691 1.319 5.144 1.00 96.31 108 ASP A N 1
ATOM 863 C CA . ASP A 1 108 ? 3.881 0.171 5.546 1.00 96.31 108 ASP A CA 1
ATOM 864 C C . ASP A 1 108 ? 2.608 0.087 4.680 1.00 96.31 108 ASP A C 1
ATOM 866 O O . ASP A 1 108 ? 2.316 0.989 3.889 1.00 96.31 108 ASP A O 1
ATOM 870 N N . LYS A 1 109 ? 1.829 -0.986 4.840 1.00 94.94 109 LYS A N 1
ATOM 871 C CA . LYS A 1 109 ? 0.538 -1.202 4.166 1.00 94.94 109 LYS A CA 1
ATOM 872 C C . LYS A 1 109 ? -0.662 -0.710 4.977 1.00 94.94 109 LYS A C 1
ATOM 874 O O . LYS A 1 109 ? -1.798 -1.064 4.663 1.00 94.94 109 LYS A O 1
ATOM 879 N N . SER A 1 110 ? -0.464 0.090 6.023 1.00 93.50 110 SER A N 1
ATOM 880 C CA . SER A 1 110 ? -1.577 0.652 6.785 1.00 93.50 110 SER A CA 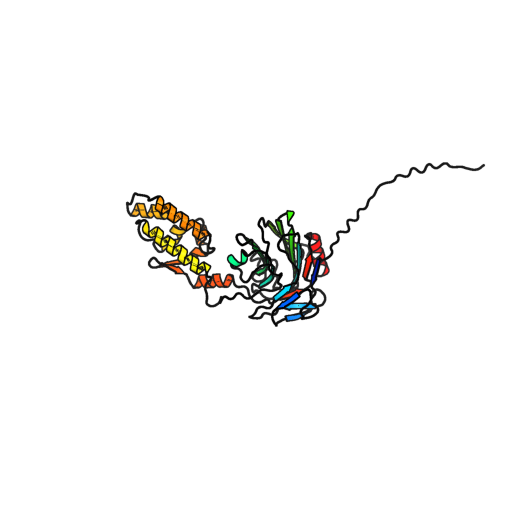1
ATOM 881 C C . SER A 1 110 ? -2.434 1.558 5.900 1.00 93.50 110 SER A C 1
ATOM 883 O O . SER A 1 110 ? -1.969 2.168 4.936 1.00 93.50 110 SER A O 1
ATOM 885 N N . ILE A 1 111 ? -3.709 1.714 6.260 1.00 90.81 111 ILE A N 1
ATOM 886 C CA . ILE A 1 111 ? -4.618 2.610 5.530 1.00 90.81 111 ILE A CA 1
ATOM 887 C C . ILE A 1 111 ? -4.103 4.059 5.508 1.00 90.81 111 ILE A C 1
ATOM 889 O O . ILE A 1 111 ? -4.387 4.773 4.550 1.00 90.81 111 ILE A O 1
ATOM 893 N N . GLY A 1 112 ? -3.340 4.479 6.524 1.00 91.31 112 GLY A N 1
ATOM 894 C CA . GLY A 1 112 ? -2.678 5.783 6.541 1.00 91.31 112 GLY A CA 1
ATOM 895 C C . GLY A 1 112 ? -1.659 5.908 5.410 1.00 91.31 112 GLY A C 1
ATOM 896 O O . GLY A 1 112 ? -1.817 6.761 4.544 1.00 91.31 112 GLY A O 1
ATOM 897 N N . SER A 1 113 ? -0.683 5.000 5.346 1.00 94.75 113 SER A N 1
ATOM 898 C CA . SER A 1 113 ? 0.337 5.012 4.288 1.00 94.75 113 SER A CA 1
ATOM 899 C C . SER A 1 113 ? -0.239 4.803 2.888 1.00 94.75 113 SER A C 1
ATOM 901 O O . SER A 1 113 ? 0.204 5.440 1.935 1.00 94.75 113 SER A O 1
ATOM 903 N N . GLN A 1 114 ? -1.288 3.990 2.741 1.00 95.50 114 GLN A N 1
ATOM 904 C CA . GLN A 1 114 ? -1.981 3.849 1.457 1.00 95.50 114 GLN A CA 1
ATOM 905 C C . GLN A 1 114 ? -2.681 5.142 1.008 1.00 95.50 114 GLN A C 1
ATOM 907 O O . GLN A 1 114 ? -2.806 5.376 -0.194 1.00 95.50 114 GLN A O 1
ATOM 912 N N . LYS A 1 115 ? -3.125 5.993 1.942 1.00 95.81 115 LYS A N 1
ATOM 913 C CA . LYS A 1 115 ? -3.731 7.293 1.624 1.00 95.81 115 LYS A CA 1
ATOM 914 C C . LYS A 1 115 ? -2.718 8.362 1.248 1.00 95.81 115 LYS A C 1
ATOM 916 O O . LYS A 1 115 ? -3.146 9.288 0.574 1.00 95.81 115 LYS A O 1
ATOM 921 N N . ASN A 1 116 ? -1.444 8.249 1.631 1.00 97.44 116 ASN A N 1
ATOM 922 C CA . ASN A 1 116 ? -0.415 9.224 1.248 1.00 97.44 116 ASN A CA 1
ATOM 923 C C . ASN A 1 116 ? -0.461 9.508 -0.260 1.00 97.44 116 ASN A C 1
ATOM 925 O O . ASN A 1 116 ? -0.743 8.597 -1.048 1.00 97.44 116 ASN A O 1
ATOM 929 N N . GLU A 1 117 ? -0.234 10.767 -0.627 1.00 98.25 117 GLU A N 1
ATOM 930 C CA . GLU A 1 117 ? -0.232 11.234 -2.016 1.00 98.25 117 GLU A CA 1
ATOM 931 C C . GLU A 1 117 ? 0.782 10.450 -2.848 1.00 98.25 117 GLU A C 1
ATOM 933 O O . GLU A 1 117 ? 1.810 10.025 -2.329 1.00 98.25 117 GLU A O 1
ATOM 938 N N . GLY A 1 118 ? 0.454 10.191 -4.112 1.00 98.38 118 GLY A N 1
ATOM 939 C CA . GLY A 1 118 ? 1.275 9.386 -5.009 1.00 98.38 118 GLY A CA 1
ATOM 940 C C . GLY A 1 118 ? 0.931 7.898 -5.023 1.00 98.38 118 GLY A C 1
ATOM 941 O O . GLY A 1 118 ? -0.090 7.452 -4.477 1.00 98.38 118 GLY A O 1
ATOM 942 N N . TRP A 1 119 ? 1.782 7.110 -5.683 1.00 98.56 119 TRP A N 1
ATOM 943 C CA . TRP A 1 119 ? 1.526 5.701 -5.998 1.00 98.56 119 TRP A CA 1
ATOM 944 C C . TRP A 1 119 ? 2.699 4.769 -5.655 1.00 98.56 119 TRP A C 1
ATOM 946 O O . TRP A 1 119 ? 3.846 5.194 -5.533 1.00 98.56 119 TRP A O 1
ATOM 956 N N . ALA A 1 120 ? 2.400 3.481 -5.487 1.00 98.44 120 ALA A N 1
ATOM 957 C CA . ALA A 1 120 ? 3.380 2.422 -5.257 1.00 98.44 120 ALA A CA 1
ATOM 958 C C . ALA A 1 120 ? 2.979 1.130 -5.978 1.00 98.44 120 ALA A C 1
ATOM 960 O O . ALA A 1 120 ? 1.802 0.764 -5.985 1.00 98.44 120 ALA A O 1
ATOM 961 N N . LEU A 1 121 ? 3.970 0.438 -6.536 1.00 97.88 121 LEU A N 1
ATOM 962 C CA . LEU A 1 121 ? 3.927 -0.944 -7.008 1.00 97.88 121 LEU A CA 1
ATOM 963 C C . LEU A 1 121 ? 4.745 -1.802 -6.040 1.00 97.88 121 LEU A C 1
ATOM 965 O O . LEU A 1 121 ? 5.889 -1.474 -5.716 1.00 97.88 121 LEU A O 1
ATOM 969 N N . TYR A 1 122 ? 4.156 -2.884 -5.550 1.00 96.75 122 TYR A N 1
ATOM 970 C CA . TYR A 1 122 ? 4.731 -3.693 -4.478 1.00 96.75 122 TYR A CA 1
ATOM 971 C C . TYR A 1 122 ? 4.343 -5.166 -4.631 1.00 96.75 122 TYR A C 1
ATOM 973 O O . TYR A 1 122 ? 3.393 -5.494 -5.336 1.00 96.75 122 TYR A O 1
ATOM 981 N N . SER A 1 123 ? 5.074 -6.059 -3.970 1.00 94.31 123 SER A N 1
ATOM 982 C CA . SER A 1 123 ? 4.627 -7.429 -3.720 1.00 94.31 123 SER A CA 1
ATOM 983 C C . SER A 1 123 ? 3.708 -7.433 -2.505 1.00 94.31 123 SER A C 1
ATOM 985 O O . SER A 1 123 ? 4.065 -6.880 -1.461 1.00 94.31 123 SER A O 1
ATOM 987 N N . SER A 1 124 ? 2.547 -8.075 -2.607 1.00 90.81 124 SER A N 1
ATOM 988 C CA . SER A 1 124 ? 1.737 -8.440 -1.448 1.00 90.81 124 SER A CA 1
ATOM 989 C C . SER A 1 124 ? 1.693 -9.951 -1.306 1.00 90.81 124 SER A C 1
ATOM 991 O O . SER A 1 124 ? 0.881 -10.628 -1.934 1.00 90.81 124 SER A O 1
ATOM 993 N N . GLY A 1 125 ? 2.604 -10.496 -0.503 1.00 86.06 125 GLY A N 1
ATOM 994 C CA . GLY A 1 125 ? 2.605 -11.934 -0.245 1.00 86.06 125 GLY A CA 1
ATOM 995 C C . GLY A 1 125 ? 3.075 -12.777 -1.434 1.00 86.06 125 GLY A C 1
ATOM 996 O O . GLY A 1 125 ? 2.608 -13.898 -1.588 1.00 86.06 125 GLY A O 1
ATOM 997 N N . GLY A 1 126 ? 3.903 -12.223 -2.329 1.00 87.62 126 GLY A N 1
ATOM 998 C CA . GLY A 1 126 ? 4.326 -12.893 -3.566 1.00 87.62 126 GLY A CA 1
ATOM 999 C C . GLY A 1 126 ? 3.447 -12.606 -4.787 1.00 87.62 126 GLY A C 1
ATOM 1000 O O . GLY A 1 126 ? 3.748 -13.082 -5.877 1.00 87.62 126 GLY A O 1
ATOM 1001 N N . THR A 1 127 ? 2.399 -11.791 -4.642 1.00 88.81 127 THR A N 1
ATOM 1002 C CA . THR A 1 127 ? 1.524 -11.370 -5.750 1.00 88.81 127 THR A CA 1
ATOM 1003 C C . THR A 1 127 ? 1.624 -9.873 -6.027 1.00 88.81 127 THR A C 1
ATOM 1005 O O . THR A 1 127 ? 2.125 -9.096 -5.211 1.00 88.81 127 THR A O 1
ATOM 1008 N N . PHE A 1 128 ? 1.135 -9.446 -7.190 1.00 90.38 128 PHE A N 1
ATOM 1009 C CA . PHE A 1 128 ? 1.188 -8.048 -7.605 1.00 90.38 128 PHE A CA 1
ATOM 1010 C C . PHE A 1 128 ? 0.263 -7.137 -6.782 1.00 90.38 128 PHE A C 1
ATOM 1012 O O . PHE A 1 128 ? -0.953 -7.332 -6.745 1.00 90.38 128 PHE A O 1
ATOM 1019 N N . GLY A 1 129 ? 0.837 -6.098 -6.177 1.00 93.50 129 GLY A N 1
ATOM 1020 C CA . GLY A 1 129 ? 0.143 -5.056 -5.430 1.00 93.50 129 GLY A CA 1
ATOM 1021 C C . GLY A 1 129 ? 0.345 -3.662 -6.029 1.00 93.50 129 GLY A C 1
ATOM 1022 O O . GLY A 1 129 ? 1.410 -3.324 -6.549 1.00 93.50 129 GLY A O 1
ATOM 1023 N N . TRP A 1 130 ? -0.682 -2.820 -5.919 1.00 97.12 130 TRP A N 1
ATOM 1024 C CA . TRP A 1 130 ? -0.630 -1.409 -6.299 1.00 97.12 130 TRP A CA 1
ATOM 1025 C C . TRP A 1 130 ? -1.481 -0.539 -5.376 1.00 97.12 130 TRP A C 1
ATOM 1027 O O . TRP A 1 130 ? -2.592 -0.911 -5.006 1.00 97.12 130 TRP A O 1
ATOM 1037 N N . SER A 1 131 ? -0.984 0.648 -5.031 1.00 98.00 131 SER A N 1
ATOM 1038 C CA . SER A 1 131 ? -1.702 1.642 -4.229 1.00 98.00 131 SER A CA 1
ATOM 1039 C C . SER A 1 131 ? -1.525 3.033 -4.826 1.00 98.00 131 SER A C 1
ATOM 1041 O O . SER A 1 131 ? -0.421 3.384 -5.224 1.00 98.00 131 SER A O 1
ATOM 1043 N N . VAL A 1 132 ? -2.580 3.851 -4.823 1.00 98.56 132 VAL A N 1
ATOM 1044 C CA . VAL A 1 132 ? -2.512 5.297 -5.094 1.00 98.56 132 VAL A CA 1
ATOM 1045 C C . VAL A 1 132 ? -3.365 6.058 -4.082 1.00 98.56 132 VAL A C 1
ATOM 1047 O O . VAL A 1 132 ? -4.449 5.592 -3.713 1.00 98.56 132 VAL A O 1
ATOM 1050 N N . GLY A 1 133 ? -2.892 7.216 -3.625 1.00 98.19 133 GLY A N 1
ATOM 1051 C CA . GLY A 1 133 ? -3.565 8.028 -2.610 1.00 98.19 133 GLY A CA 1
ATOM 1052 C C . GLY A 1 133 ? -3.531 9.528 -2.898 1.00 98.19 133 GLY A C 1
ATOM 1053 O O . GLY A 1 133 ? -2.809 9.978 -3.779 1.00 98.19 133 GLY A O 1
ATOM 1054 N N . SER A 1 134 ? -4.355 10.278 -2.163 1.00 97.19 134 SER A N 1
ATOM 1055 C CA . SER A 1 134 ? -4.542 11.738 -2.282 1.00 97.19 134 SER A CA 1
ATOM 1056 C C . SER A 1 134 ? -4.450 12.476 -0.936 1.00 97.19 134 SER A C 1
ATOM 1058 O O . SER A 1 134 ? -5.143 13.470 -0.716 1.00 97.19 134 SER A O 1
ATOM 1060 N N . GLY A 1 135 ? -3.831 11.856 0.066 1.00 95.50 135 GLY A N 1
ATOM 1061 C CA . GLY A 1 135 ? -3.886 12.236 1.484 1.00 95.50 135 GLY A CA 1
ATOM 1062 C C . GLY A 1 135 ? -5.209 11.875 2.180 1.00 95.50 135 GLY A C 1
ATOM 1063 O O . GLY A 1 135 ? -5.234 11.494 3.349 1.00 95.50 135 GLY A O 1
ATOM 1064 N N . SER A 1 136 ? -6.331 11.920 1.457 1.00 92.19 136 SER A N 1
ATOM 1065 C CA . SER A 1 136 ? -7.681 11.683 1.997 1.00 92.19 136 SER A CA 1
ATOM 1066 C C . SER A 1 136 ? -8.372 10.443 1.422 1.00 92.19 136 SER A C 1
ATOM 1068 O O . SER A 1 136 ? -9.077 9.728 2.148 1.00 92.19 136 SER A O 1
ATOM 1070 N N . ARG A 1 137 ? -8.150 10.151 0.137 1.00 94.19 137 ARG A N 1
ATOM 1071 C CA . ARG A 1 137 ? -8.717 9.016 -0.602 1.00 94.19 137 ARG A CA 1
ATOM 1072 C C . ARG A 1 137 ? -7.602 8.064 -1.020 1.00 94.19 137 ARG A C 1
ATOM 1074 O O . ARG A 1 137 ? -6.436 8.440 -1.071 1.00 94.19 137 ARG A O 1
ATOM 1081 N N . ARG A 1 138 ? -7.977 6.818 -1.307 1.00 95.25 138 ARG A N 1
ATOM 1082 C CA . ARG A 1 138 ? -7.072 5.807 -1.859 1.00 95.25 138 ARG A CA 1
ATOM 1083 C C . ARG A 1 138 ? -7.795 4.879 -2.821 1.00 95.25 138 ARG A C 1
ATOM 1085 O O . ARG A 1 138 ? -8.996 4.646 -2.667 1.00 95.25 138 ARG A O 1
ATOM 1092 N N . LEU A 1 139 ? -7.042 4.308 -3.749 1.00 96.94 139 LEU A N 1
ATOM 1093 C CA . LEU A 1 139 ? -7.379 3.073 -4.448 1.00 96.94 139 LEU A CA 1
ATOM 1094 C C . LEU A 1 139 ? -6.255 2.071 -4.182 1.00 96.94 139 LEU A C 1
ATOM 1096 O O . LEU A 1 139 ? -5.092 2.453 -4.058 1.00 96.94 139 LEU A O 1
ATOM 1100 N N . ASN A 1 140 ? -6.617 0.801 -4.041 1.00 94.12 140 ASN A N 1
ATOM 1101 C CA . ASN A 1 140 ? -5.669 -0.280 -3.810 1.00 94.12 140 ASN A CA 1
ATOM 1102 C C . ASN A 1 140 ? -6.079 -1.473 -4.674 1.00 94.12 140 ASN A C 1
ATOM 1104 O O . ASN A 1 140 ? -7.260 -1.833 -4.719 1.00 94.12 140 ASN A O 1
ATOM 1108 N N . TYR A 1 141 ? -5.100 -2.070 -5.333 1.00 91.38 141 TYR A N 1
ATOM 1109 C CA . TYR A 1 141 ? -5.169 -3.389 -5.932 1.00 91.38 141 TYR A CA 1
ATOM 1110 C C . TYR A 1 141 ? -4.258 -4.280 -5.098 1.00 91.38 141 TYR A C 1
ATOM 1112 O O . TYR A 1 141 ? -3.040 -4.185 -5.167 1.00 91.38 141 TYR A O 1
ATOM 1120 N N . GLU A 1 142 ? -4.863 -5.091 -4.247 1.00 85.75 142 GLU A N 1
ATOM 1121 C CA . GLU A 1 142 ? -4.171 -6.080 -3.435 1.00 85.75 142 GLU A CA 1
ATOM 1122 C C . GLU A 1 142 ? -5.112 -7.270 -3.393 1.00 85.75 142 GLU A C 1
ATOM 1124 O O . GLU A 1 142 ? -6.222 -7.184 -2.855 1.00 85.75 142 GLU A O 1
ATOM 1129 N N . ARG A 1 143 ? -4.731 -8.327 -4.098 1.00 73.94 143 ARG A N 1
ATOM 1130 C CA . ARG A 1 143 ? -5.540 -9.527 -4.226 1.00 73.94 143 ARG A CA 1
ATOM 1131 C C . ARG A 1 143 ? -4.692 -10.695 -3.784 1.00 73.94 143 ARG A C 1
ATOM 1133 O O . ARG A 1 143 ? -3.580 -10.852 -4.269 1.00 73.94 143 ARG A O 1
ATOM 1140 N N . ASP A 1 144 ? -5.252 -11.522 -2.913 1.00 69.56 144 ASP A N 1
ATOM 1141 C CA . ASP A 1 144 ? -4.743 -12.873 -2.742 1.00 69.56 144 ASP A CA 1
ATOM 1142 C C . ASP A 1 144 ? -5.124 -13.662 -3.997 1.00 69.56 144 ASP A C 1
ATOM 1144 O O . ASP A 1 144 ? -6.206 -14.240 -4.098 1.00 69.56 144 ASP A O 1
ATOM 1148 N N . ASN A 1 145 ? -4.276 -13.560 -5.016 1.00 69.69 145 ASN A N 1
ATOM 1149 C CA . ASN A 1 145 ? -4.476 -14.278 -6.263 1.00 69.69 145 ASN A CA 1
ATOM 1150 C C . ASN A 1 145 ? -3.890 -15.698 -6.200 1.00 69.69 145 ASN A C 1
ATOM 1152 O O . ASN A 1 145 ? -3.911 -16.398 -7.212 1.00 69.69 145 ASN A O 1
ATOM 1156 N N . GLY A 1 146 ? -3.375 -16.147 -5.046 1.00 69.88 146 GLY A N 1
ATOM 1157 C CA . GLY A 1 146 ? -2.713 -17.441 -4.903 1.00 69.88 146 GLY A CA 1
ATOM 1158 C C . GLY A 1 146 ? -1.638 -17.653 -5.975 1.00 69.88 146 GLY A C 1
ATOM 1159 O O . GLY A 1 146 ? -0.606 -16.994 -5.967 1.00 69.88 146 GLY A O 1
ATOM 1160 N N . GLN A 1 147 ? -1.904 -18.568 -6.911 1.00 72.56 147 GLN A N 1
ATOM 1161 C CA . GLN A 1 147 ? -1.006 -18.932 -8.020 1.00 72.56 147 GLN A CA 1
ATOM 1162 C C . GLN A 1 147 ? -1.297 -18.181 -9.335 1.00 72.56 147 GLN A C 1
ATOM 1164 O O . GLN A 1 147 ? -0.716 -18.489 -10.372 1.00 72.56 147 GLN A O 1
ATOM 1169 N N . ILE A 1 148 ? -2.237 -17.234 -9.337 1.00 75.31 148 ILE A N 1
ATOM 1170 C CA . ILE A 1 148 ? -2.651 -16.483 -10.526 1.00 75.31 148 ILE A CA 1
ATOM 1171 C C . ILE A 1 148 ? -1.869 -15.161 -10.526 1.00 75.31 148 ILE A C 1
ATOM 1173 O O . ILE A 1 148 ? -2.229 -14.222 -9.826 1.00 75.31 148 ILE A O 1
ATOM 1177 N N . MET A 1 149 ? -0.794 -15.082 -11.314 1.00 85.88 149 MET A N 1
ATOM 1178 C CA . MET A 1 149 ? 0.205 -13.990 -11.324 1.00 85.88 149 MET A CA 1
ATOM 1179 C C . MET A 1 149 ? 1.184 -14.001 -10.130 1.00 85.88 149 MET A C 1
ATOM 1181 O O . MET A 1 149 ? 1.263 -13.010 -9.389 1.00 85.88 149 MET A O 1
ATOM 1185 N N . PRO A 1 150 ? 1.929 -15.105 -9.920 1.00 91.38 150 PRO A N 1
ATOM 1186 C CA . PRO A 1 150 ? 3.022 -15.112 -8.957 1.00 91.38 150 PRO A CA 1
ATOM 1187 C C . PRO A 1 150 ? 4.124 -14.147 -9.417 1.00 91.38 150 PRO A C 1
ATOM 1189 O O . PRO A 1 150 ? 4.376 -13.990 -10.605 1.00 91.38 150 PRO A O 1
ATOM 1192 N N . ILE A 1 151 ? 4.767 -13.466 -8.477 1.00 92.38 151 ILE A N 1
ATOM 1193 C CA . ILE A 1 151 ? 5.995 -12.691 -8.726 1.00 92.38 151 ILE A CA 1
ATOM 1194 C C . ILE A 1 151 ? 7.194 -13.353 -8.029 1.00 92.38 151 ILE A C 1
ATOM 1196 O O . ILE A 1 151 ? 8.347 -13.048 -8.322 1.00 92.38 151 ILE A O 1
ATOM 1200 N N . ASN A 1 152 ? 6.925 -14.249 -7.080 1.00 94.25 152 ASN A N 1
ATOM 1201 C CA . ASN A 1 152 ? 7.909 -14.901 -6.226 1.00 94.25 152 ASN A CA 1
ATOM 1202 C C . ASN A 1 152 ? 8.278 -16.325 -6.674 1.00 94.25 152 ASN A C 1
ATOM 1204 O O . ASN A 1 152 ? 8.716 -17.129 -5.852 1.00 94.25 152 ASN A O 1
ATOM 1208 N N . ASP A 1 153 ? 8.082 -16.663 -7.945 1.00 94.62 153 ASP A N 1
ATOM 1209 C CA . ASP A 1 153 ? 8.386 -17.987 -8.504 1.00 94.62 153 ASP A CA 1
ATOM 1210 C C . ASP A 1 153 ? 9.854 -18.135 -8.960 1.00 94.62 153 ASP A C 1
ATOM 1212 O O . ASP A 1 153 ? 10.260 -19.202 -9.418 1.00 94.62 153 ASP A O 1
ATOM 1216 N N . GLY A 1 154 ? 10.669 -17.089 -8.790 1.00 95.44 154 GLY A N 1
ATOM 1217 C CA . GLY A 1 154 ? 12.068 -17.054 -9.211 1.00 95.44 154 GLY A CA 1
ATOM 1218 C C . GLY A 1 154 ? 12.275 -16.692 -10.682 1.00 95.44 154 GLY A C 1
ATOM 1219 O O . GLY A 1 154 ? 13.424 -16.642 -11.127 1.00 95.44 154 GLY A O 1
ATOM 1220 N N . GLU A 1 155 ? 11.207 -16.395 -11.422 1.00 95.69 155 GLU A N 1
ATOM 1221 C CA . GLU A 1 155 ? 11.252 -16.019 -12.828 1.00 95.69 155 GLU A CA 1
ATOM 1222 C C . GLU A 1 155 ? 11.234 -14.497 -13.031 1.00 95.69 155 GLU A C 1
ATOM 1224 O O . GLU A 1 155 ? 10.818 -13.712 -12.181 1.00 95.69 155 GLU A O 1
ATOM 1229 N N . TRP A 1 156 ? 11.716 -14.057 -14.196 1.00 97.31 156 TRP A N 1
ATOM 1230 C CA . TRP A 1 156 ? 11.586 -12.660 -14.615 1.00 97.31 156 TRP A CA 1
ATOM 1231 C C . TRP A 1 156 ? 10.155 -12.352 -15.065 1.00 97.31 156 TRP A C 1
ATOM 1233 O O . TRP A 1 156 ? 9.660 -12.998 -15.994 1.00 97.31 156 TRP A O 1
ATOM 1243 N N . HIS A 1 157 ? 9.549 -11.320 -14.482 1.00 96.69 157 HIS A N 1
ATOM 1244 C CA . HIS A 1 157 ? 8.231 -10.804 -14.853 1.00 96.69 157 HIS A CA 1
ATOM 1245 C C . HIS A 1 157 ? 8.299 -9.348 -15.296 1.00 96.69 157 HIS A C 1
ATOM 1247 O O . HIS A 1 157 ? 9.020 -8.545 -14.698 1.00 96.69 157 HIS A O 1
ATOM 1253 N N . LEU A 1 158 ? 7.514 -8.995 -16.313 1.00 97.81 158 LEU A N 1
ATOM 1254 C CA . LEU A 1 158 ? 7.365 -7.618 -16.774 1.00 97.81 158 LEU A CA 1
ATOM 1255 C C . LEU A 1 158 ? 6.187 -6.965 -16.056 1.00 97.81 158 LEU A C 1
ATOM 1257 O O . LEU A 1 158 ? 5.028 -7.297 -16.317 1.00 97.81 158 LEU A O 1
ATOM 1261 N N . LEU A 1 159 ? 6.473 -5.980 -15.208 1.00 97.88 159 LEU A N 1
ATOM 1262 C CA . LEU A 1 159 ? 5.442 -5.145 -14.598 1.00 97.88 159 LEU A CA 1
ATOM 1263 C C . LEU A 1 159 ? 5.355 -3.821 -15.347 1.00 97.88 159 LEU A C 1
ATOM 1265 O O . LEU A 1 159 ? 6.368 -3.218 -15.710 1.00 97.88 159 LEU A O 1
ATOM 1269 N N . SER A 1 160 ? 4.137 -3.350 -15.613 1.00 98.25 160 SER A N 1
ATOM 1270 C CA . SER A 1 160 ? 3.941 -2.010 -16.175 1.00 98.25 160 SER A CA 1
ATOM 1271 C C . SER A 1 160 ? 2.745 -1.298 -15.560 1.00 98.25 160 SER A C 1
ATOM 1273 O O . SER A 1 160 ? 1.711 -1.899 -15.268 1.00 98.25 160 SER A O 1
ATOM 1275 N N . LEU A 1 161 ? 2.884 0.011 -15.396 1.00 98.44 161 LEU A N 1
ATOM 1276 C CA . LEU A 1 161 ? 1.844 0.916 -14.928 1.00 98.44 161 LEU A CA 1
ATOM 1277 C C . LEU A 1 161 ? 1.739 2.059 -15.927 1.00 98.44 161 LEU A C 1
ATOM 1279 O O . LEU A 1 161 ? 2.719 2.755 -16.181 1.00 98.44 161 LEU A O 1
ATOM 1283 N N . THR A 1 162 ? 0.544 2.276 -16.465 1.00 98.62 162 THR A N 1
ATOM 1284 C CA . THR A 1 162 ? 0.263 3.446 -17.303 1.00 98.62 162 THR A CA 1
ATOM 1285 C C . THR A 1 162 ? -0.719 4.353 -16.591 1.00 98.62 162 THR A C 1
ATOM 1287 O O . THR A 1 162 ? -1.712 3.855 -16.059 1.00 98.62 162 THR A O 1
ATOM 1290 N N . TYR A 1 163 ? -0.507 5.661 -16.661 1.00 98.62 163 TYR A N 1
ATOM 1291 C CA . TYR A 1 163 ? -1.479 6.666 -16.259 1.00 98.62 163 TYR A CA 1
ATOM 1292 C C . TYR A 1 163 ? -1.847 7.554 -17.446 1.00 98.62 163 TYR A C 1
ATOM 1294 O O . TYR A 1 163 ? -0.974 8.068 -18.149 1.00 98.62 163 TYR A O 1
ATOM 1302 N N . ASN A 1 164 ? -3.150 7.737 -17.647 1.00 98.44 164 ASN A N 1
ATOM 1303 C CA . ASN A 1 164 ? -3.706 8.687 -18.597 1.00 98.44 164 ASN A CA 1
ATOM 1304 C C . ASN A 1 164 ? -4.423 9.807 -17.835 1.00 98.44 164 ASN A C 1
ATOM 1306 O O . ASN A 1 164 ? -5.442 9.567 -17.175 1.00 98.44 164 ASN A O 1
ATOM 1310 N N . LYS A 1 165 ? -3.918 11.035 -17.949 1.00 97.38 165 LYS A N 1
ATOM 1311 C CA . LYS A 1 165 ? -4.413 12.223 -17.247 1.00 97.38 165 LYS A CA 1
ATOM 1312 C C . LYS A 1 165 ? -5.814 12.613 -17.694 1.00 97.38 165 LYS A C 1
ATOM 1314 O O . LYS A 1 165 ? -6.660 12.916 -16.852 1.00 97.38 165 LYS A O 1
ATOM 1319 N N . ALA A 1 166 ? -6.076 12.596 -19.001 1.00 97.44 166 ALA A N 1
ATOM 1320 C CA . ALA A 1 166 ? -7.377 12.987 -19.546 1.00 97.44 166 ALA A CA 1
ATOM 1321 C C . ALA A 1 166 ? -8.496 12.066 -19.031 1.00 97.44 166 ALA A C 1
ATOM 1323 O O . ALA A 1 166 ? -9.566 12.523 -18.625 1.00 97.44 166 ALA A O 1
ATOM 1324 N N . LEU A 1 167 ? -8.218 10.764 -18.982 1.00 97.75 167 LEU A N 1
ATOM 1325 C CA . LEU A 1 167 ? -9.138 9.733 -18.514 1.00 97.75 167 LEU A CA 1
ATOM 1326 C C . LEU A 1 167 ? -9.097 9.511 -16.998 1.00 97.75 167 LEU A C 1
ATOM 1328 O O . LEU A 1 167 ? -9.966 8.788 -16.490 1.00 97.75 167 LEU A O 1
ATOM 1332 N N . LYS A 1 168 ? -8.112 10.098 -16.304 1.00 97.88 168 LYS A N 1
ATOM 1333 C CA . LYS A 1 168 ? -7.765 9.847 -14.896 1.00 97.88 168 LYS A CA 1
ATOM 1334 C C . LYS A 1 168 ? -7.688 8.351 -14.602 1.00 97.88 168 LYS A C 1
ATOM 1336 O O . LYS A 1 168 ? -8.334 7.852 -13.679 1.00 97.88 168 LYS A O 1
ATOM 1341 N N . GLU A 1 169 ? -6.993 7.624 -15.468 1.00 98.31 169 GLU A N 1
ATOM 1342 C CA . GLU A 1 169 ? -7.021 6.164 -15.524 1.00 98.31 169 GLU A CA 1
ATOM 1343 C C . GLU A 1 169 ? -5.633 5.580 -15.320 1.00 98.31 169 GLU A C 1
ATOM 1345 O O . GLU A 1 169 ? -4.711 5.918 -16.054 1.00 98.31 169 GLU A O 1
ATOM 1350 N N . PHE A 1 170 ? -5.523 4.662 -14.365 1.00 98.62 170 PHE A N 1
ATOM 1351 C CA . PHE A 1 170 ? -4.397 3.754 -14.248 1.00 98.62 170 PHE A CA 1
ATOM 1352 C C . PHE A 1 170 ? -4.731 2.421 -14.907 1.00 98.62 170 PHE A C 1
ATOM 1354 O O . PHE A 1 170 ? -5.838 1.902 -14.729 1.00 98.62 170 PHE A O 1
ATOM 1361 N N . ARG A 1 171 ? -3.757 1.840 -15.604 1.00 98.50 171 ARG A N 1
ATOM 1362 C CA . ARG A 1 171 ? -3.793 0.440 -16.033 1.00 98.50 171 ARG A CA 1
ATOM 1363 C C . ARG A 1 171 ? -2.581 -0.289 -15.485 1.00 98.50 171 ARG A C 1
ATOM 1365 O O . ARG A 1 171 ? -1.467 0.229 -15.559 1.00 98.50 171 ARG A O 1
ATOM 1372 N N . LEU A 1 172 ? -2.834 -1.470 -14.938 1.00 97.69 172 LEU A N 1
ATOM 1373 C CA . LEU A 1 172 ? -1.834 -2.360 -14.365 1.00 97.69 172 LEU A CA 1
ATOM 1374 C C . LEU A 1 172 ? -1.611 -3.511 -15.335 1.00 97.69 172 LEU A C 1
ATOM 1376 O O . LEU A 1 172 ? -2.582 -4.139 -15.760 1.00 97.69 172 LEU A O 1
ATOM 1380 N N . TYR A 1 173 ? -0.357 -3.791 -15.666 1.00 97.19 173 TYR A N 1
ATOM 1381 C CA . TYR A 1 173 ? 0.014 -4.884 -16.551 1.00 97.19 173 TYR A CA 1
ATOM 1382 C C . TYR A 1 173 ? 0.948 -5.859 -15.847 1.00 97.19 173 TYR A C 1
ATOM 1384 O O . TYR A 1 173 ? 1.883 -5.440 -15.163 1.00 97.19 173 TYR A O 1
ATOM 1392 N N . TYR A 1 174 ? 0.686 -7.142 -16.065 1.00 95.56 174 TYR A N 1
ATOM 1393 C CA . TYR A 1 174 ? 1.511 -8.259 -15.632 1.00 95.56 174 TYR A CA 1
ATOM 1394 C C . TYR A 1 174 ? 1.827 -9.108 -16.866 1.00 95.56 174 TYR A C 1
ATOM 1396 O O . TYR A 1 174 ? 0.910 -9.541 -17.571 1.00 95.56 174 TYR A O 1
ATOM 1404 N N . ASP A 1 175 ? 3.114 -9.277 -17.166 1.00 96.06 175 ASP A N 1
ATOM 1405 C CA . ASP A 1 175 ? 3.620 -10.068 -18.293 1.00 96.06 175 ASP A CA 1
ATOM 1406 C C . ASP A 1 175 ? 2.939 -9.730 -19.627 1.00 96.06 175 ASP A C 1
ATOM 1408 O O . ASP A 1 175 ? 2.436 -10.584 -20.355 1.00 96.06 175 ASP A O 1
ATOM 1412 N N . GLY A 1 176 ? 2.860 -8.431 -19.926 1.00 96.06 176 GLY A N 1
ATOM 1413 C CA . GLY A 1 176 ? 2.263 -7.929 -21.165 1.00 96.06 176 GLY A CA 1
ATOM 1414 C C . GLY A 1 176 ? 0.738 -7.771 -21.134 1.00 96.06 176 GLY A C 1
ATOM 1415 O O . GLY A 1 176 ? 0.184 -7.031 -21.948 1.00 96.06 176 GLY A O 1
ATOM 1416 N N . ASN A 1 177 ? 0.045 -8.414 -20.191 1.00 95.62 177 ASN A N 1
ATOM 1417 C CA . ASN A 1 177 ? -1.417 -8.465 -20.142 1.00 95.62 177 ASN A CA 1
ATOM 1418 C C . ASN A 1 177 ? -1.991 -7.430 -19.175 1.00 95.62 177 ASN A C 1
ATOM 1420 O O . ASN A 1 177 ? -1.461 -7.223 -18.086 1.00 95.62 177 ASN A O 1
ATOM 1424 N N . ASN A 1 178 ? -3.101 -6.788 -19.550 1.00 96.31 178 ASN A N 1
ATOM 1425 C CA . ASN A 1 178 ? -3.798 -5.859 -18.663 1.00 96.31 178 ASN A CA 1
ATOM 1426 C C . ASN A 1 178 ? -4.501 -6.637 -17.542 1.00 96.31 178 ASN A C 1
ATOM 1428 O O . ASN A 1 178 ? -5.448 -7.377 -17.800 1.00 96.31 178 ASN A O 1
ATOM 1432 N N . ALA A 1 179 ? -4.040 -6.455 -16.308 1.00 94.00 179 ALA A N 1
ATOM 1433 C CA . ALA A 1 179 ? -4.584 -7.114 -15.128 1.00 94.00 179 ALA A CA 1
ATOM 1434 C C . ALA A 1 179 ? -5.714 -6.303 -14.476 1.00 94.00 179 ALA A C 1
ATOM 1436 O O . ALA A 1 179 ? -6.641 -6.876 -13.901 1.00 94.00 179 ALA A O 1
ATOM 1437 N N . ALA A 1 180 ? -5.644 -4.969 -14.532 1.00 94.94 180 ALA A N 1
ATOM 1438 C CA . ALA A 1 180 ? -6.653 -4.111 -13.921 1.00 94.94 180 ALA A CA 1
ATOM 1439 C C . ALA A 1 180 ? -6.683 -2.691 -14.498 1.00 94.94 180 ALA A C 1
ATOM 1441 O O . ALA A 1 180 ? -5.672 -2.148 -14.949 1.00 94.94 180 ALA A O 1
ATOM 1442 N N . ILE A 1 181 ? -7.852 -2.055 -14.369 1.00 97.38 181 ILE A N 1
ATOM 1443 C CA . ILE A 1 181 ? -8.099 -0.660 -14.742 1.00 97.38 181 ILE A CA 1
ATOM 1444 C C . ILE A 1 181 ? -8.751 0.071 -13.564 1.00 97.38 181 ILE A C 1
ATOM 1446 O O . ILE A 1 181 ? -9.755 -0.388 -13.017 1.00 97.38 181 ILE A O 1
ATOM 1450 N N . TYR A 1 182 ? -8.213 1.236 -13.200 1.00 97.88 182 TYR A N 1
ATOM 1451 C CA . TYR A 1 182 ? -8.709 2.057 -12.095 1.00 97.88 182 TYR A CA 1
ATOM 1452 C C . TYR A 1 182 ? -8.879 3.518 -12.502 1.00 97.88 182 TYR A C 1
ATOM 1454 O O . TYR A 1 182 ? -7.985 4.124 -13.082 1.00 97.88 182 TYR A O 1
ATOM 1462 N N . LYS A 1 183 ? -10.012 4.126 -12.127 1.00 97.38 183 LYS A N 1
ATOM 1463 C CA . LYS A 1 183 ? -10.267 5.561 -12.318 1.00 97.38 183 LYS A CA 1
ATOM 1464 C C . LYS A 1 183 ? -9.916 6.354 -11.055 1.00 97.38 183 LYS A C 1
ATOM 1466 O O . LYS A 1 183 ? -10.739 6.471 -10.143 1.00 97.38 183 LYS A O 1
ATOM 1471 N N . ALA A 1 184 ? -8.726 6.942 -11.012 1.00 95.00 184 ALA A N 1
ATOM 1472 C CA . ALA A 1 184 ? -8.277 7.810 -9.924 1.00 95.00 184 ALA A CA 1
ATOM 1473 C C . ALA A 1 184 ? -8.841 9.232 -10.090 1.00 95.00 184 ALA A C 1
ATOM 1475 O O . ALA A 1 184 ? -8.158 10.167 -10.489 1.00 95.00 184 ALA A O 1
ATOM 1476 N N . LYS A 1 185 ? -10.137 9.416 -9.797 1.00 95.50 185 LYS A N 1
ATOM 1477 C CA . LYS A 1 185 ? -10.809 10.734 -9.845 1.00 95.50 185 LYS A CA 1
ATOM 1478 C C . LYS A 1 185 ? -10.476 11.602 -8.619 1.00 95.50 185 LYS A C 1
ATOM 1480 O O . LYS A 1 185 ? -11.385 12.071 -7.929 1.00 95.50 185 LYS A O 1
ATOM 1485 N N . PHE A 1 186 ? -9.196 11.755 -8.319 1.00 96.31 186 PHE A N 1
ATOM 1486 C CA . PHE A 1 186 ? -8.632 12.612 -7.278 1.00 96.31 186 PHE A CA 1
ATOM 1487 C C . PHE A 1 186 ? -7.206 12.999 -7.667 1.00 96.31 186 PHE A C 1
ATOM 1489 O O . PHE A 1 186 ? -6.623 12.374 -8.549 1.00 96.31 186 PHE A O 1
ATOM 1496 N N . ASP A 1 187 ? -6.687 14.036 -7.024 1.00 96.81 187 ASP A N 1
ATOM 1497 C CA . ASP A 1 187 ? -5.302 14.459 -7.194 1.00 96.81 187 ASP A CA 1
ATOM 1498 C C . ASP A 1 187 ? -4.372 13.562 -6.373 1.00 96.81 187 ASP A C 1
ATOM 1500 O O . ASP A 1 187 ? -4.695 13.229 -5.236 1.00 96.81 187 ASP A O 1
ATOM 1504 N N . PHE A 1 188 ? -3.263 13.130 -6.957 1.00 97.75 188 PHE A N 1
ATOM 1505 C CA . PHE A 1 188 ? -2.225 12.357 -6.273 1.00 97.75 188 PHE A CA 1
ATOM 1506 C C . PHE A 1 188 ? -0.848 13.006 -6.443 1.00 97.75 188 PHE A C 1
ATOM 1508 O O . PHE A 1 188 ? 0.168 12.336 -6.231 1.00 97.75 188 PHE A O 1
ATOM 1515 N N . SER A 1 189 ? -0.823 14.290 -6.821 1.00 96.81 189 SER A N 1
ATOM 1516 C CA . SER A 1 189 ? 0.413 15.026 -7.015 1.00 96.81 189 SER A CA 1
ATOM 1517 C C . SER A 1 189 ? 1.243 15.071 -5.742 1.00 96.81 189 SER A C 1
ATOM 1519 O O . SER A 1 189 ? 0.681 15.224 -4.660 1.00 96.81 189 SER A O 1
ATOM 1521 N N . ASN A 1 190 ? 2.558 14.954 -5.867 1.00 95.81 190 ASN A N 1
ATOM 1522 C CA . ASN A 1 190 ? 3.494 15.025 -4.754 1.00 95.81 190 ASN A CA 1
ATOM 1523 C C . ASN A 1 190 ? 4.897 15.363 -5.278 1.00 95.81 190 ASN A C 1
ATOM 1525 O O . ASN A 1 190 ? 5.180 15.169 -6.458 1.00 95.81 190 ASN A O 1
ATOM 1529 N N . ASP A 1 191 ? 5.774 15.793 -4.373 1.00 94.69 191 ASP A N 1
ATOM 1530 C CA . ASP A 1 191 ? 7.186 16.073 -4.661 1.00 94.69 191 ASP A CA 1
ATOM 1531 C C . ASP A 1 191 ? 8.122 14.944 -4.170 1.00 94.69 191 ASP A C 1
ATOM 1533 O O . ASP A 1 191 ? 9.335 15.144 -4.036 1.00 94.69 191 ASP A O 1
ATOM 1537 N N . ASP A 1 192 ? 7.582 13.755 -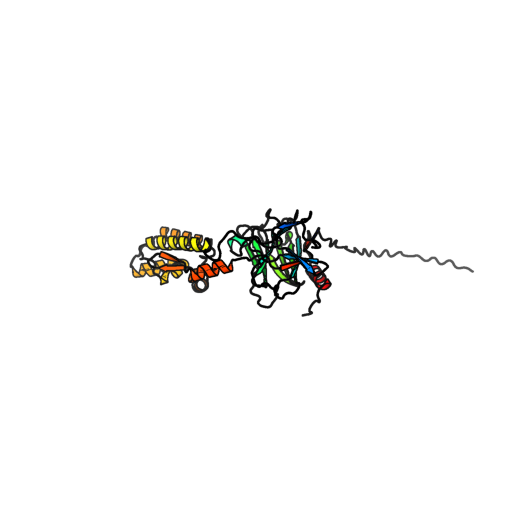3.861 1.00 96.44 192 ASP A N 1
ATOM 1538 C CA . ASP A 1 192 ? 8.403 12.618 -3.441 1.00 96.44 192 ASP A CA 1
ATOM 1539 C C . ASP A 1 192 ? 9.292 12.148 -4.602 1.00 96.44 192 ASP A C 1
ATOM 1541 O O . ASP A 1 192 ? 8.935 12.214 -5.782 1.00 96.44 192 ASP A O 1
ATOM 1545 N N . LYS A 1 193 ? 10.472 11.624 -4.258 1.00 96.69 193 LYS A N 1
ATOM 1546 C CA . LYS A 1 193 ? 11.375 10.993 -5.226 1.00 96.69 193 LYS A CA 1
ATOM 1547 C C . LYS A 1 193 ? 10.797 9.668 -5.716 1.00 96.69 193 LYS A C 1
ATOM 1549 O O . LYS A 1 193 ? 10.177 8.936 -4.944 1.00 96.69 193 LYS A O 1
ATOM 1554 N N . LEU A 1 194 ? 11.057 9.331 -6.980 1.00 98.06 194 LEU A N 1
ATOM 1555 C CA . LEU A 1 194 ? 10.818 7.982 -7.482 1.00 98.06 194 LEU A CA 1
ATOM 1556 C C . LEU A 1 194 ? 11.860 7.039 -6.867 1.00 98.06 194 LEU A C 1
ATOM 1558 O O . LEU A 1 194 ? 13.065 7.227 -7.038 1.00 98.06 194 LEU A O 1
ATOM 1562 N N . LEU A 1 195 ? 11.385 6.032 -6.146 1.00 98.31 195 LEU A N 1
ATOM 1563 C CA . LEU A 1 195 ? 12.200 5.045 -5.452 1.00 98.31 195 LEU A CA 1
ATOM 1564 C C . LEU A 1 195 ? 12.045 3.671 -6.090 1.00 98.31 195 LEU A C 1
ATOM 1566 O O . LEU A 1 195 ? 10.927 3.272 -6.415 1.00 98.31 195 LEU A O 1
ATOM 1570 N N . ILE A 1 196 ? 13.145 2.926 -6.175 1.00 98.44 196 ILE A N 1
ATOM 1571 C CA . ILE A 1 196 ? 13.151 1.476 -6.395 1.00 98.44 196 ILE A CA 1
ATOM 1572 C C . ILE A 1 196 ? 13.533 0.817 -5.070 1.00 98.44 196 ILE A C 1
ATOM 1574 O O . ILE A 1 196 ? 14.584 1.127 -4.513 1.00 98.44 196 ILE A O 1
ATOM 1578 N N . GLY A 1 197 ? 12.707 -0.094 -4.568 1.00 98.25 197 GLY A N 1
ATOM 1579 C CA . GLY A 1 197 ? 12.837 -0.642 -3.219 1.00 98.25 197 GLY A CA 1
ATOM 1580 C C . GLY A 1 197 ? 12.082 0.168 -2.161 1.00 98.25 197 GLY A C 1
ATOM 1581 O O . GLY A 1 197 ? 11.635 1.294 -2.392 1.00 98.25 197 GLY A O 1
ATOM 1582 N N . GLY A 1 198 ? 11.898 -0.440 -0.990 1.00 96.50 198 GLY A N 1
ATOM 1583 C CA . GLY A 1 198 ? 11.173 0.159 0.132 1.00 96.50 198 GLY A CA 1
ATOM 1584 C C . GLY A 1 198 ? 12.070 0.942 1.086 1.00 96.50 198 GLY A C 1
ATOM 1585 O O . GLY A 1 198 ? 13.279 0.742 1.134 1.00 96.50 198 GLY A O 1
ATOM 1586 N N . GLN A 1 199 ? 11.456 1.782 1.917 1.00 96.44 199 GLN A N 1
ATOM 1587 C CA . GLN A 1 199 ? 12.133 2.451 3.028 1.00 96.44 199 GLN A CA 1
ATOM 1588 C C . GLN A 1 199 ? 11.648 1.906 4.368 1.00 96.44 199 GLN A C 1
ATOM 1590 O O . GLN A 1 199 ? 10.454 1.660 4.559 1.00 96.44 199 GLN A O 1
ATOM 1595 N N . LYS A 1 200 ? 12.572 1.796 5.324 1.00 95.50 200 LYS A N 1
ATOM 1596 C CA . LYS A 1 200 ? 12.266 1.352 6.683 1.00 95.50 200 LYS A CA 1
ATOM 1597 C C . LYS A 1 200 ? 11.292 2.311 7.367 1.00 95.50 200 LYS A C 1
ATOM 1599 O O . LYS A 1 200 ? 11.492 3.530 7.378 1.00 95.50 200 LYS A O 1
ATOM 1604 N N . LYS A 1 201 ? 10.260 1.753 7.998 1.00 95.50 201 LYS A N 1
ATOM 1605 C CA . LYS A 1 201 ? 9.445 2.479 8.970 1.00 95.50 201 LYS A CA 1
ATOM 1606 C C . LYS A 1 201 ? 10.115 2.432 10.338 1.00 95.50 201 LYS A C 1
ATOM 1608 O O . LYS A 1 201 ? 10.466 1.356 10.813 1.00 95.50 201 LYS A O 1
ATOM 1613 N N . ASP A 1 202 ? 10.214 3.583 10.992 1.00 94.31 202 ASP A N 1
ATOM 1614 C CA . ASP A 1 202 ? 10.583 3.652 12.405 1.00 94.31 202 ASP A CA 1
ATOM 1615 C C . ASP A 1 202 ? 9.379 3.248 13.278 1.00 94.31 202 ASP A C 1
ATOM 1617 O O . ASP A 1 202 ? 8.572 4.075 13.706 1.00 94.31 202 ASP A O 1
ATOM 1621 N N . PHE A 1 203 ? 9.161 1.937 13.395 1.00 95.44 203 PHE A N 1
ATOM 1622 C CA . PHE A 1 203 ? 8.098 1.335 14.197 1.00 95.44 203 PHE A CA 1
ATOM 1623 C C . PHE A 1 203 ? 8.468 -0.105 14.570 1.00 95.44 203 PHE A C 1
ATOM 1625 O O . PHE A 1 203 ? 8.858 -0.895 13.710 1.00 95.44 203 PHE A O 1
ATOM 1632 N N . ASN A 1 204 ? 8.318 -0.466 15.846 1.00 95.25 204 ASN A N 1
ATOM 1633 C CA . ASN A 1 204 ? 8.644 -1.802 16.338 1.00 95.25 204 ASN A CA 1
ATOM 1634 C C . ASN A 1 204 ? 7.448 -2.746 16.161 1.00 95.25 204 ASN A C 1
ATOM 1636 O O . ASN A 1 204 ? 6.675 -2.975 17.087 1.00 95.25 204 ASN A O 1
ATOM 1640 N N . PHE A 1 205 ? 7.294 -3.298 14.960 1.00 95.19 205 PHE A N 1
ATOM 1641 C CA . PHE A 1 205 ? 6.178 -4.190 14.634 1.00 95.19 205 PHE A CA 1
ATOM 1642 C C . PHE A 1 205 ? 6.109 -5.461 15.505 1.00 95.19 205 PHE A C 1
ATOM 1644 O O . PHE A 1 205 ? 5.026 -6.017 15.665 1.00 95.19 205 PHE A O 1
ATOM 1651 N N . ASP A 1 206 ? 7.223 -5.906 16.097 1.00 93.94 206 ASP A N 1
ATOM 1652 C CA . ASP A 1 206 ? 7.254 -7.116 16.933 1.00 93.94 206 ASP A CA 1
ATOM 1653 C C . ASP A 1 206 ? 6.632 -6.882 18.323 1.00 93.94 206 ASP A C 1
ATOM 1655 O O . ASP A 1 206 ? 6.032 -7.780 18.930 1.00 93.94 206 ASP A O 1
ATOM 1659 N N . ASN A 1 207 ? 6.766 -5.659 18.841 1.00 94.69 207 ASN A N 1
ATOM 1660 C CA . ASN A 1 207 ? 6.406 -5.336 20.221 1.00 94.69 207 ASN A CA 1
ATOM 1661 C C . ASN A 1 207 ? 5.227 -4.368 20.334 1.00 94.69 207 ASN A C 1
ATOM 1663 O O . ASN A 1 207 ? 4.461 -4.456 21.299 1.00 94.69 207 ASN A O 1
ATOM 1667 N N . ASP A 1 208 ? 5.047 -3.484 19.356 1.00 96.50 208 ASP A N 1
ATOM 1668 C CA . ASP A 1 208 ? 4.020 -2.455 19.380 1.00 96.50 208 ASP A CA 1
ATOM 1669 C C . ASP A 1 208 ? 2.720 -2.874 18.684 1.00 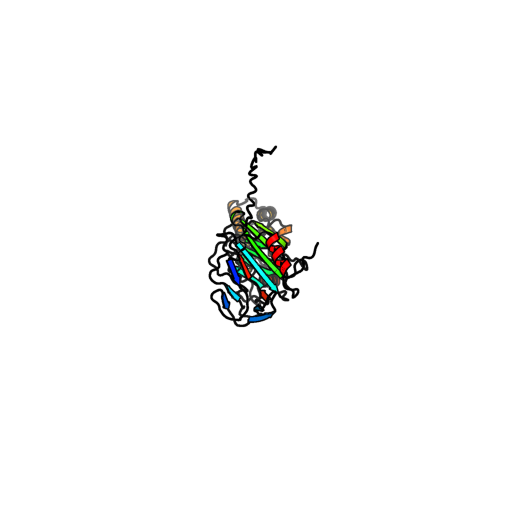96.50 208 ASP A C 1
ATOM 1671 O O . ASP A 1 208 ? 2.640 -3.808 17.895 1.00 96.50 208 ASP A O 1
ATOM 1675 N N . ILE A 1 209 ? 1.662 -2.127 18.999 1.00 96.19 209 ILE A N 1
ATOM 1676 C CA . ILE A 1 209 ? 0.368 -2.178 18.315 1.00 96.19 209 ILE A CA 1
ATOM 1677 C C . ILE A 1 209 ? 0.186 -0.860 17.573 1.00 96.19 209 ILE A C 1
ATOM 1679 O O . ILE A 1 209 ? 0.498 0.204 18.126 1.00 96.19 209 ILE A O 1
ATOM 1683 N N . LEU A 1 210 ? -0.384 -0.925 16.367 1.00 95.19 210 LEU A N 1
ATOM 1684 C CA . LEU A 1 210 ? -0.659 0.250 15.545 1.00 95.19 210 LEU A CA 1
ATOM 1685 C C . LEU A 1 210 ? -1.368 1.370 16.334 1.00 95.19 210 LEU A C 1
ATOM 1687 O O . LEU A 1 210 ? -2.379 1.117 17.004 1.00 95.19 210 LEU A O 1
ATOM 1691 N N . PRO A 1 211 ? -0.920 2.634 16.196 1.00 94.50 211 PRO A N 1
ATOM 1692 C CA . PRO A 1 211 ? -1.530 3.773 16.879 1.00 94.50 211 PRO A CA 1
ATOM 1693 C C . PRO A 1 211 ? -3.038 3.907 16.640 1.00 94.50 211 PRO A C 1
ATOM 1695 O O . PRO A 1 211 ? -3.773 4.224 17.572 1.00 94.50 211 PRO A O 1
ATOM 1698 N N . ASN A 1 212 ? -3.522 3.590 15.435 1.00 94.25 212 ASN A N 1
ATOM 1699 C CA . ASN A 1 212 ? -4.950 3.662 15.109 1.00 94.25 212 ASN A CA 1
ATOM 1700 C C . ASN A 1 212 ? -5.790 2.622 15.865 1.00 94.25 212 ASN A C 1
ATOM 1702 O O . ASN A 1 212 ? -6.925 2.919 16.228 1.00 94.25 212 ASN A O 1
ATOM 1706 N N . ILE A 1 213 ? -5.242 1.442 16.183 1.00 96.75 213 ILE A N 1
ATOM 1707 C CA . ILE A 1 213 ? -5.951 0.463 17.021 1.00 96.75 213 ILE A CA 1
ATOM 1708 C C . ILE A 1 213 ? -6.099 1.024 18.443 1.00 96.75 213 ILE A C 1
ATOM 1710 O O . ILE A 1 213 ? -7.196 1.009 19.006 1.00 96.75 213 ILE A O 1
ATOM 1714 N N . LYS A 1 214 ? -5.019 1.594 18.998 1.00 97.00 214 LYS A N 1
ATOM 1715 C CA . LYS A 1 214 ? -5.029 2.249 20.320 1.00 97.00 214 LYS A CA 1
ATOM 1716 C C . LYS A 1 214 ? -5.987 3.446 20.355 1.00 97.00 214 LYS A C 1
ATOM 1718 O O . LYS A 1 214 ? -6.726 3.614 21.323 1.00 97.00 214 LYS A O 1
ATOM 1723 N N . LEU A 1 215 ? -5.998 4.264 19.301 1.00 96.06 215 LEU A N 1
ATOM 1724 C CA . LEU A 1 215 ? -6.922 5.388 19.150 1.00 96.06 215 LEU A CA 1
ATOM 1725 C C . LEU A 1 215 ? -8.377 4.909 19.088 1.00 96.06 215 LEU A C 1
ATOM 1727 O O . LEU A 1 215 ? -9.225 5.488 19.758 1.00 96.06 215 LEU A O 1
ATOM 1731 N N . GLY A 1 216 ? -8.646 3.820 18.365 1.00 96.56 216 GLY A N 1
ATOM 1732 C CA . GLY A 1 216 ? -9.986 3.244 18.243 1.00 96.56 216 GLY A CA 1
ATOM 1733 C C . GLY A 1 216 ? -10.555 2.818 19.593 1.00 96.56 216 GLY A C 1
ATOM 1734 O O . GLY A 1 216 ? -11.685 3.173 19.912 1.00 96.56 216 GLY A O 1
ATOM 1735 N N . ALA A 1 217 ? -9.745 2.183 20.448 1.00 97.94 217 ALA A N 1
ATOM 1736 C CA . ALA A 1 217 ? -10.158 1.851 21.815 1.00 97.94 217 ALA A CA 1
ATOM 1737 C C . ALA A 1 217 ? -10.539 3.099 22.627 1.00 97.94 217 ALA A C 1
ATOM 1739 O O . ALA A 1 217 ? -11.554 3.096 23.318 1.00 97.94 217 ALA A O 1
ATOM 1740 N N . LYS A 1 218 ? -9.762 4.188 22.520 1.00 97.44 218 LYS A N 1
ATOM 1741 C CA . LYS A 1 218 ? -10.070 5.457 23.205 1.00 97.44 218 LYS A CA 1
ATOM 1742 C C . LYS A 1 218 ? -11.369 6.081 22.691 1.00 97.44 218 LYS A C 1
ATOM 1744 O O . LYS A 1 218 ? -12.177 6.546 23.491 1.00 97.44 218 LYS A O 1
ATOM 1749 N N . GLN A 1 219 ? -11.577 6.079 21.375 1.00 97.00 219 GLN A N 1
ATOM 1750 C CA . GLN A 1 219 ? -12.796 6.611 20.764 1.00 97.00 219 GLN A CA 1
ATOM 1751 C C . GLN A 1 219 ? -14.027 5.788 21.174 1.00 97.00 219 GLN A C 1
ATOM 1753 O O . GLN A 1 219 ? -15.045 6.361 21.558 1.00 97.00 219 GLN A O 1
ATOM 1758 N N . LEU A 1 220 ? -13.916 4.457 21.175 1.00 97.62 220 LEU A N 1
ATOM 1759 C CA . LEU A 1 220 ? -14.970 3.556 21.641 1.00 97.62 220 LEU A CA 1
ATOM 1760 C C . LEU A 1 220 ? -15.244 3.714 23.140 1.00 97.62 220 LEU A C 1
ATOM 1762 O O . LEU A 1 220 ? -16.403 3.723 23.541 1.00 97.62 220 LEU A O 1
ATOM 1766 N N . GLN A 1 221 ? -14.214 3.902 23.970 1.00 97.94 221 GLN A N 1
ATOM 1767 C CA . GLN A 1 221 ? -14.412 4.187 25.392 1.00 97.94 221 GLN A CA 1
ATOM 1768 C C . GLN A 1 221 ? -15.203 5.479 25.594 1.00 97.94 221 GLN A C 1
ATOM 1770 O O . GLN A 1 221 ? -16.138 5.505 26.391 1.00 97.94 221 GLN A O 1
ATOM 1775 N N . ASN A 1 222 ? -14.844 6.547 24.875 1.00 96.00 222 ASN A N 1
ATOM 1776 C CA . ASN A 1 222 ? -15.601 7.794 24.919 1.00 96.00 222 ASN A CA 1
ATOM 1777 C C . ASN A 1 222 ? -17.059 7.554 24.511 1.00 96.00 222 ASN A C 1
ATOM 1779 O O . ASN A 1 222 ? -17.975 8.037 25.167 1.00 96.00 222 ASN A O 1
ATOM 1783 N N . TYR A 1 223 ? -17.276 6.742 23.477 1.00 96.06 223 TYR A N 1
ATOM 1784 C CA . TYR A 1 223 ? -18.612 6.424 23.000 1.00 96.06 223 TYR A CA 1
ATOM 1785 C C . TYR A 1 223 ? -19.468 5.682 24.037 1.00 96.06 223 TYR A C 1
ATOM 1787 O O . TYR A 1 223 ? -20.607 6.072 24.291 1.00 96.06 223 TYR A O 1
ATOM 1795 N N . VAL A 1 224 ? -18.891 4.676 24.701 1.00 96.81 224 VAL A N 1
ATOM 1796 C CA . VAL A 1 224 ? -19.519 3.964 25.826 1.00 96.81 224 VAL A CA 1
ATOM 1797 C C . VAL A 1 224 ? -19.831 4.927 26.973 1.00 96.81 224 VAL A C 1
ATOM 1799 O O . VAL A 1 224 ? -20.946 4.924 27.493 1.00 96.81 224 VAL A O 1
ATOM 1802 N N . ASN A 1 225 ? -18.880 5.789 27.342 1.00 95.31 225 ASN A N 1
ATOM 1803 C CA . ASN A 1 225 ? -19.054 6.750 28.430 1.00 95.31 225 ASN A CA 1
ATOM 1804 C C . ASN A 1 225 ? -20.205 7.722 28.157 1.00 95.31 225 ASN A C 1
ATOM 1806 O O . ASN A 1 225 ? -21.022 7.952 29.045 1.00 95.31 225 ASN A O 1
ATOM 1810 N N . GLU A 1 226 ? -20.284 8.281 26.948 1.00 93.69 226 GLU A N 1
ATOM 1811 C CA . GLU A 1 226 ? -21.377 9.183 26.577 1.00 93.69 226 GLU A CA 1
ATOM 1812 C C . GLU A 1 226 ? -22.723 8.457 26.550 1.00 93.69 226 GLU A C 1
ATOM 1814 O O . GLU A 1 226 ? -23.715 9.000 27.037 1.00 93.69 226 GLU A O 1
ATOM 1819 N N . PHE A 1 227 ? -22.773 7.210 26.068 1.00 93.75 227 PHE A N 1
ATOM 1820 C CA . PHE A 1 227 ? -24.012 6.431 26.090 1.00 93.75 227 PHE A CA 1
ATOM 1821 C C . PHE A 1 227 ? -24.485 6.161 27.524 1.00 93.75 227 PHE A C 1
ATOM 1823 O O . PHE A 1 227 ? -25.667 6.300 27.833 1.00 93.75 227 PHE A O 1
ATOM 1830 N N . ASN A 1 228 ? -23.566 5.851 28.439 1.00 93.06 228 ASN A N 1
ATOM 1831 C CA . ASN A 1 228 ? -23.895 5.582 29.840 1.00 93.06 228 ASN A CA 1
ATOM 1832 C C . ASN A 1 228 ? -24.492 6.801 30.573 1.00 93.06 228 ASN A C 1
ATOM 1834 O O . ASN A 1 228 ? -25.195 6.625 31.570 1.00 93.06 228 ASN A O 1
ATOM 1838 N N . LYS A 1 229 ? -24.291 8.028 30.067 1.00 90.94 229 LYS A N 1
ATOM 1839 C CA . LYS A 1 229 ? -24.930 9.251 30.597 1.00 90.94 229 LYS A CA 1
ATOM 1840 C C . LYS A 1 229 ? -26.420 9.358 30.264 1.00 90.94 229 LYS A C 1
ATOM 1842 O O . LYS A 1 229 ? -27.113 10.183 30.852 1.00 90.94 229 LYS A O 1
ATOM 1847 N N . LEU A 1 230 ? -26.939 8.511 29.370 1.00 87.19 230 LEU A N 1
ATOM 1848 C CA . LEU A 1 230 ? -28.357 8.476 28.995 1.00 87.19 230 LEU A CA 1
ATOM 1849 C C . LEU A 1 230 ? -29.272 7.928 30.102 1.00 87.19 230 LEU A C 1
ATOM 1851 O O . LEU A 1 230 ? -30.485 7.881 29.918 1.00 87.19 230 LEU A O 1
ATOM 1855 N N . ASN A 1 231 ? -28.719 7.498 31.243 1.00 84.06 231 ASN A N 1
ATOM 1856 C CA . ASN A 1 231 ? -29.449 6.971 32.404 1.00 84.06 231 ASN A CA 1
ATOM 1857 C C . ASN A 1 231 ? -30.317 5.724 32.131 1.00 84.06 231 ASN A C 1
ATOM 1859 O O . ASN A 1 231 ? -31.095 5.303 32.987 1.00 84.06 231 ASN A O 1
ATOM 1863 N N . VAL A 1 232 ? -30.119 5.049 30.997 1.00 87.94 232 VAL A N 1
ATOM 1864 C CA . VAL A 1 232 ? -30.815 3.798 30.632 1.00 87.94 232 VAL A CA 1
ATOM 1865 C C . VAL A 1 232 ? -30.113 2.534 31.149 1.00 87.94 232 VAL A C 1
ATOM 1867 O O . VAL A 1 232 ? -30.524 1.414 30.868 1.00 87.94 232 VAL A O 1
ATOM 1870 N N . GLY A 1 233 ? -29.083 2.700 31.982 1.00 89.44 233 GLY A N 1
ATOM 1871 C CA . GLY A 1 233 ? -28.206 1.622 32.442 1.00 89.44 233 GLY A CA 1
ATOM 1872 C C . GLY A 1 233 ? -26.879 1.606 31.690 1.00 89.44 233 GLY A C 1
ATOM 1873 O O . GLY A 1 233 ? -26.745 2.229 30.642 1.00 89.44 233 GLY A O 1
ATOM 1874 N N . GLN A 1 234 ? -25.898 0.913 32.265 1.00 94.38 234 GLN A N 1
ATOM 1875 C CA . GLN A 1 234 ? -24.583 0.769 31.650 1.00 94.38 234 GLN A CA 1
ATOM 1876 C C . GLN A 1 234 ? -24.672 -0.153 30.423 1.00 94.38 234 GLN A C 1
ATOM 1878 O O . GLN A 1 234 ? -25.523 -1.052 30.377 1.00 94.38 234 GLN A O 1
ATOM 1883 N N . VAL A 1 235 ? -23.798 0.070 29.443 1.00 96.31 235 VAL A N 1
ATOM 1884 C CA . VAL A 1 235 ? -23.552 -0.870 28.339 1.00 96.31 235 VAL A CA 1
ATOM 1885 C C . VAL A 1 235 ? -22.956 -2.156 28.920 1.00 96.31 235 VAL A C 1
ATOM 1887 O O . VAL A 1 235 ? -21.962 -2.110 29.648 1.00 96.31 235 VAL A O 1
ATOM 1890 N N . ALA A 1 236 ? -23.583 -3.290 28.630 1.00 95.62 236 ALA A N 1
ATOM 1891 C CA . ALA A 1 236 ? -23.126 -4.619 29.010 1.00 95.62 236 ALA A CA 1
ATOM 1892 C C . ALA A 1 236 ? -22.090 -5.161 28.013 1.00 95.62 236 ALA A C 1
ATOM 1894 O O . ALA A 1 236 ? -21.895 -4.624 26.921 1.00 95.62 236 ALA A O 1
ATOM 1895 N N . VAL A 1 237 ? -21.405 -6.235 28.408 1.00 94.25 237 VAL A N 1
ATOM 1896 C CA . VAL A 1 237 ? -20.296 -6.828 27.643 1.00 94.25 237 VAL A CA 1
ATOM 1897 C C . VAL A 1 237 ? -20.724 -7.238 26.230 1.00 94.25 237 VAL A C 1
ATOM 1899 O O . VAL A 1 237 ? -20.013 -6.971 25.263 1.00 94.25 237 VAL A O 1
ATOM 1902 N N . ASP A 1 238 ? -21.908 -7.825 26.107 1.00 93.31 238 ASP A N 1
ATOM 1903 C CA . ASP A 1 238 ? -22.525 -8.300 24.867 1.00 93.31 238 ASP A CA 1
ATOM 1904 C C . ASP A 1 238 ? -23.206 -7.190 24.044 1.00 93.31 238 ASP A C 1
ATOM 1906 O O . ASP A 1 238 ? -23.605 -7.408 22.901 1.00 93.31 238 ASP A O 1
ATOM 1910 N N . GLU A 1 239 ? -23.297 -5.970 24.577 1.00 95.75 239 GLU A N 1
ATOM 1911 C CA . GLU A 1 239 ? -23.989 -4.850 23.932 1.00 95.75 239 GLU A CA 1
ATOM 1912 C C . GLU A 1 239 ? -23.048 -3.884 23.203 1.00 95.75 239 GLU A C 1
ATOM 1914 O O . GLU A 1 239 ? -23.525 -2.979 22.514 1.00 95.75 239 GLU A O 1
ATOM 1919 N N . LEU A 1 240 ? -21.724 -4.057 23.302 1.00 95.62 240 LEU A N 1
ATOM 1920 C CA . LEU A 1 240 ? -20.760 -3.150 22.665 1.00 95.62 240 LEU A CA 1
ATOM 1921 C C . LEU A 1 240 ? -20.977 -3.056 21.145 1.00 95.62 240 LEU A C 1
ATOM 1923 O O . LEU A 1 240 ? -21.010 -1.959 20.591 1.00 95.62 240 LEU A O 1
ATOM 1927 N N . ILE A 1 241 ? -21.178 -4.190 20.467 1.00 94.19 241 ILE A N 1
ATOM 1928 C CA . ILE A 1 241 ? -21.443 -4.202 19.020 1.00 94.19 241 ILE A CA 1
ATOM 1929 C C . ILE A 1 241 ? -22.807 -3.583 18.702 1.00 94.19 241 ILE A C 1
ATOM 1931 O O . ILE A 1 241 ? -22.912 -2.815 17.747 1.00 94.19 241 ILE A O 1
ATOM 1935 N N . SER A 1 242 ? -23.828 -3.839 19.529 1.00 94.44 242 SER A N 1
ATOM 1936 C CA . SER A 1 242 ? -25.136 -3.186 19.382 1.00 94.44 242 SER A CA 1
ATOM 1937 C C . SER A 1 242 ? -25.001 -1.664 19.447 1.00 94.44 242 SER A C 1
ATOM 1939 O O . SER A 1 242 ? -25.537 -0.977 18.586 1.00 94.44 242 SER A O 1
ATOM 1941 N N . LEU A 1 243 ? -24.230 -1.136 20.405 1.00 95.00 243 LEU A N 1
ATOM 1942 C CA . LEU A 1 243 ? -23.969 0.299 20.525 1.00 95.00 243 LEU A CA 1
ATOM 1943 C C . LEU A 1 243 ? -23.305 0.865 19.261 1.00 95.00 243 LEU A C 1
ATOM 1945 O O . LEU A 1 243 ? -23.690 1.921 18.770 1.00 95.00 243 LEU A O 1
ATOM 1949 N N . ILE A 1 244 ? -22.302 0.162 18.738 1.00 93.31 244 ILE A N 1
ATOM 1950 C CA . ILE A 1 244 ? -21.533 0.577 17.559 1.00 93.31 244 ILE A CA 1
ATOM 1951 C C . ILE A 1 244 ? -22.391 0.598 16.284 1.00 93.31 244 ILE A C 1
ATOM 1953 O O . ILE A 1 244 ? -22.213 1.463 15.417 1.00 93.31 244 ILE A O 1
ATOM 1957 N N . VAL A 1 245 ? -23.281 -0.382 16.138 1.00 91.88 245 VAL A N 1
ATOM 1958 C CA . VAL A 1 245 ? -24.089 -0.587 14.931 1.00 91.88 245 VAL A CA 1
ATOM 1959 C C . VAL A 1 245 ? -25.361 0.250 14.978 1.00 91.88 245 VAL A C 1
ATOM 1961 O O . VAL A 1 245 ? -25.591 1.047 14.067 1.00 91.88 245 VAL A O 1
ATOM 1964 N N . ASP A 1 246 ? -26.148 0.126 16.045 1.00 91.94 246 ASP A N 1
ATOM 1965 C CA . ASP A 1 246 ? -27.422 0.820 16.221 1.00 91.94 246 ASP A CA 1
ATOM 1966 C C . ASP A 1 246 ? -27.600 1.314 17.673 1.00 91.94 246 ASP A C 1
ATOM 1968 O O . ASP A 1 246 ? -28.246 0.672 18.512 1.00 91.94 246 ASP A O 1
ATOM 1972 N N . PRO A 1 247 ? -27.030 2.489 18.001 1.00 91.88 247 PRO A N 1
ATOM 1973 C CA . PRO A 1 247 ? -27.158 3.056 19.340 1.00 91.88 247 PRO A CA 1
ATOM 1974 C C . PRO A 1 247 ? -28.601 3.437 19.686 1.00 91.88 247 PRO A C 1
ATOM 1976 O O . PRO A 1 247 ? -28.961 3.461 20.865 1.00 91.88 247 PRO A O 1
ATOM 1979 N N . GLN A 1 248 ? -29.429 3.757 18.686 1.00 90.56 248 GLN A N 1
ATOM 1980 C CA . GLN A 1 248 ? -30.808 4.176 18.902 1.00 90.56 248 GLN A CA 1
ATOM 1981 C C . GLN A 1 248 ? -31.669 2.977 19.293 1.00 90.56 248 GLN A C 1
ATOM 1983 O O . GLN A 1 248 ? -32.418 3.060 20.268 1.00 90.56 248 GLN A O 1
ATOM 1988 N N . GLU A 1 249 ? -31.520 1.851 18.596 1.00 91.19 249 GLU A N 1
ATOM 1989 C CA . GLU A 1 249 ? -32.188 0.601 18.953 1.00 91.19 249 GLU A CA 1
ATOM 1990 C C . GLU A 1 249 ? -31.764 0.128 20.353 1.00 91.19 249 GLU A C 1
ATOM 1992 O O . GLU A 1 249 ? -32.615 -0.205 21.182 1.00 91.19 249 GLU A O 1
ATOM 1997 N N . LEU A 1 250 ? -30.460 0.154 20.670 1.00 93.12 250 LEU A N 1
ATOM 1998 C CA . LEU A 1 250 ? -29.973 -0.203 22.009 1.00 93.12 250 LEU A CA 1
ATOM 1999 C C . LEU A 1 250 ? -30.588 0.694 23.095 1.00 93.12 250 LEU A C 1
ATOM 2001 O O . LEU A 1 250 ? -31.032 0.198 24.135 1.00 93.12 250 LEU A O 1
ATOM 2005 N N . TYR A 1 251 ? -30.649 2.006 22.852 1.00 91.25 251 TYR A N 1
ATOM 2006 C CA . TYR A 1 251 ? -31.293 2.950 23.761 1.00 91.25 251 TYR A CA 1
ATOM 2007 C C . TYR A 1 251 ? -32.775 2.622 23.969 1.00 91.25 251 TYR A C 1
ATOM 2009 O O . TYR A 1 251 ? -33.237 2.594 25.112 1.00 91.25 251 TYR A O 1
ATOM 2017 N N . GLN A 1 252 ? -33.519 2.351 22.893 1.00 89.38 252 GLN A N 1
ATOM 2018 C CA . GLN A 1 252 ? -34.943 2.018 22.963 1.00 89.38 252 GLN A CA 1
ATOM 2019 C C . GLN A 1 252 ? -35.174 0.742 23.780 1.00 89.38 252 GLN A C 1
ATOM 2021 O O . GLN A 1 252 ? -35.973 0.760 24.720 1.00 89.38 252 GLN A O 1
ATOM 2026 N N . ARG A 1 253 ? -34.417 -0.329 23.499 1.00 91.19 253 ARG A N 1
ATOM 2027 C CA . ARG A 1 253 ? -34.491 -1.595 24.250 1.00 91.19 253 ARG A CA 1
ATOM 2028 C C . ARG A 1 253 ? -34.263 -1.383 25.748 1.00 91.19 253 ARG A C 1
ATOM 2030 O O . ARG A 1 253 ? -35.051 -1.857 26.570 1.00 91.19 253 ARG A O 1
ATOM 2037 N N . LYS A 1 254 ? -33.231 -0.619 26.118 1.00 91.81 254 LYS A N 1
ATOM 2038 C CA . LYS A 1 254 ? -32.920 -0.335 27.529 1.00 91.81 254 LYS A CA 1
ATOM 2039 C C . LYS A 1 254 ? -33.932 0.598 28.201 1.00 91.81 254 LYS A C 1
ATOM 2041 O O . LYS A 1 254 ? -34.272 0.386 29.364 1.00 91.81 254 LYS A O 1
ATOM 2046 N N . SER A 1 255 ? -34.448 1.591 27.480 1.00 87.62 255 SER A N 1
ATOM 2047 C CA . SER A 1 255 ? -35.449 2.538 27.994 1.00 87.62 255 SER A CA 1
ATOM 2048 C C . SER A 1 255 ? -36.759 1.845 28.359 1.00 87.62 255 SER A C 1
ATOM 2050 O O . SER A 1 255 ? -37.305 2.088 29.438 1.00 87.62 255 SER A O 1
ATOM 2052 N N . ILE A 1 256 ? -37.218 0.922 27.503 1.00 84.81 256 ILE A N 1
ATOM 2053 C CA . ILE A 1 256 ? -38.399 0.086 27.760 1.00 84.81 256 ILE A CA 1
ATOM 2054 C C . ILE A 1 256 ? -38.190 -0.731 29.038 1.00 84.81 256 ILE A C 1
ATOM 2056 O O . ILE A 1 256 ? -39.037 -0.711 29.931 1.00 84.81 256 ILE A O 1
ATOM 2060 N N . SER A 1 257 ? -37.030 -1.381 29.172 1.00 80.88 257 SER A N 1
ATOM 2061 C CA . SER A 1 257 ? -36.704 -2.171 30.363 1.00 80.88 257 SER A CA 1
ATOM 2062 C C . SER A 1 257 ? -36.669 -1.337 31.651 1.00 80.88 257 SER A C 1
ATOM 2064 O O . SER A 1 257 ? -36.950 -1.875 32.722 1.00 80.88 257 SER A O 1
ATOM 2066 N N . LYS A 1 258 ? -36.324 -0.045 31.574 1.00 80.62 258 LYS A N 1
ATOM 2067 C CA . LYS A 1 258 ? -36.230 0.858 32.733 1.00 80.62 258 LYS A CA 1
ATOM 2068 C C . LYS A 1 258 ? -37.475 1.710 32.989 1.00 80.62 258 LYS A C 1
ATOM 2070 O O . LYS A 1 258 ? -37.490 2.441 33.977 1.00 80.62 258 LYS A O 1
ATOM 2075 N N . LYS A 1 259 ? -38.515 1.616 32.150 1.00 76.56 259 LYS A N 1
ATOM 2076 C CA . LYS A 1 259 ? -39.716 2.478 32.197 1.00 76.56 259 LYS A CA 1
ATOM 2077 C C . LYS A 1 259 ? -39.387 3.980 32.132 1.00 76.56 259 LYS A C 1
ATOM 2079 O O . LYS A 1 259 ? -40.099 4.806 32.701 1.00 76.56 259 LYS A O 1
ATOM 2084 N N . THR A 1 260 ? -38.304 4.346 31.450 1.00 67.06 260 THR A N 1
ATOM 2085 C CA . THR A 1 260 ? -37.914 5.744 31.221 1.00 67.06 260 THR A CA 1
ATOM 2086 C C . THR A 1 260 ? -38.457 6.189 29.864 1.00 67.06 260 THR A C 1
ATOM 2088 O O . THR A 1 260 ? -37.972 5.727 28.837 1.00 67.06 260 THR A O 1
ATOM 2091 N N . ASN A 1 261 ? -39.471 7.062 29.849 1.00 60.09 261 ASN A N 1
ATOM 2092 C CA . ASN A 1 261 ? -40.199 7.437 28.622 1.00 60.09 261 ASN A CA 1
ATOM 2093 C C . ASN A 1 261 ? -39.705 8.721 27.934 1.00 60.09 261 ASN A C 1
ATOM 2095 O O . ASN A 1 261 ? -40.210 9.076 26.871 1.00 60.09 261 ASN A O 1
ATOM 2099 N N . THR A 1 262 ? -38.743 9.441 28.508 1.00 63.72 262 THR A N 1
ATOM 2100 C CA . THR A 1 262 ? -38.251 10.704 27.944 1.00 63.72 262 THR A CA 1
ATOM 2101 C C . THR A 1 262 ? -36.984 10.488 27.125 1.00 63.72 262 THR A C 1
ATOM 2103 O O . THR A 1 262 ? -35.873 10.454 27.654 1.00 63.72 262 THR A O 1
ATOM 2106 N N . LEU A 1 263 ? -37.167 10.369 25.807 1.00 63.50 263 LEU A N 1
ATOM 2107 C CA . LEU A 1 263 ? -36.075 10.349 24.839 1.00 63.50 263 LEU A CA 1
ATOM 2108 C C . LEU A 1 263 ? -35.431 11.736 24.783 1.00 63.50 263 LEU A C 1
ATOM 2110 O O . LEU A 1 263 ? -36.042 12.696 24.317 1.00 63.50 263 LEU A O 1
ATOM 2114 N N . ASN A 1 264 ? -34.206 11.858 25.292 1.00 69.00 264 ASN A N 1
ATOM 2115 C CA . ASN A 1 264 ? -33.477 13.119 25.231 1.00 69.00 264 ASN A CA 1
ATOM 2116 C C . ASN A 1 264 ? -32.790 13.249 23.865 1.00 69.00 264 ASN A C 1
ATOM 2118 O O . ASN A 1 264 ? -31.659 12.796 23.671 1.00 69.00 264 ASN A O 1
ATOM 2122 N N . THR A 1 265 ? -33.505 13.842 22.911 1.00 71.44 265 THR A N 1
ATOM 2123 C CA . THR A 1 265 ? -33.082 14.028 21.514 1.00 71.44 265 THR A CA 1
ATOM 2124 C C . THR A 1 265 ? -31.700 14.674 21.386 1.00 71.44 265 THR A C 1
ATOM 2126 O O . THR A 1 265 ? -30.892 14.208 20.586 1.00 71.44 265 THR A O 1
ATOM 2129 N N . ASN A 1 266 ? -31.366 15.644 22.242 1.00 72.06 266 ASN A N 1
ATOM 2130 C CA . ASN A 1 266 ? -30.060 16.319 22.229 1.00 72.06 266 ASN A CA 1
ATOM 2131 C C . ASN A 1 266 ? -28.888 15.375 22.557 1.00 72.06 266 ASN A C 1
ATOM 2133 O O . ASN A 1 266 ? -27.790 15.506 22.008 1.00 72.06 266 ASN A O 1
ATOM 2137 N N . PHE A 1 267 ? -29.096 14.400 23.447 1.00 72.19 267 PHE A N 1
ATOM 2138 C CA . PHE A 1 267 ? -28.055 13.415 23.738 1.00 72.19 267 PHE A CA 1
ATOM 2139 C C . PHE A 1 267 ? -27.933 12.373 22.627 1.00 72.19 267 PHE A C 1
ATOM 2141 O O . PHE A 1 267 ? -26.815 11.979 22.300 1.00 72.19 267 PHE A O 1
ATOM 2148 N N . LEU A 1 268 ? -29.043 11.965 22.000 1.00 77.69 268 LEU A N 1
ATOM 2149 C CA . LEU A 1 268 ? -28.987 11.050 20.857 1.00 77.69 268 LEU A CA 1
ATOM 2150 C C . LEU A 1 268 ? -28.202 11.669 19.690 1.00 77.69 268 LEU A C 1
ATOM 2152 O O . LEU A 1 268 ? -27.362 10.996 19.101 1.00 77.69 268 LEU A O 1
ATOM 2156 N N . GLU A 1 269 ? -28.378 12.965 19.419 1.00 84.75 269 GLU A N 1
ATOM 2157 C CA . GLU A 1 269 ? -27.559 13.682 18.431 1.00 84.75 269 GLU A CA 1
ATOM 2158 C C . GLU A 1 269 ? -26.062 13.652 18.764 1.00 84.75 269 GLU A C 1
ATOM 2160 O O . GLU A 1 269 ? -25.226 13.493 17.874 1.00 84.75 269 GLU A O 1
ATOM 2165 N N . THR A 1 270 ? -25.704 13.778 20.043 1.00 86.44 270 THR A N 1
ATOM 2166 C CA . THR A 1 270 ? -24.303 13.713 20.490 1.00 86.44 270 THR A CA 1
ATOM 2167 C C . THR A 1 270 ? -23.709 12.324 20.240 1.00 86.44 270 THR A C 1
ATOM 2169 O O . THR A 1 270 ? -22.607 12.200 19.707 1.00 86.44 270 THR A O 1
ATOM 2172 N N . ILE A 1 271 ? -24.466 11.272 20.553 1.00 88.19 271 ILE A N 1
ATOM 2173 C CA . ILE A 1 271 ? -24.098 9.871 20.307 1.00 88.19 271 ILE A CA 1
ATOM 2174 C C . ILE A 1 271 ? -23.923 9.596 18.811 1.00 88.19 271 ILE A C 1
ATOM 2176 O O . ILE A 1 271 ? -22.944 8.961 18.417 1.00 88.19 271 ILE A O 1
ATOM 2180 N N . LEU A 1 272 ? -24.820 10.102 17.965 1.00 87.31 272 LEU A N 1
ATOM 2181 C CA . LEU A 1 272 ? -24.713 9.945 16.514 1.00 87.31 272 LEU A CA 1
ATOM 2182 C C . LEU A 1 272 ? -23.480 10.668 15.950 1.00 87.31 272 LEU A C 1
ATOM 2184 O O . LEU A 1 272 ? -22.730 10.071 15.184 1.00 87.31 272 LEU A O 1
ATOM 2188 N N . LYS A 1 273 ? -23.174 11.886 16.418 1.00 90.06 273 LYS A N 1
ATOM 2189 C CA . LYS A 1 273 ? -21.942 12.601 16.028 1.00 90.06 273 LYS A CA 1
ATOM 2190 C C . LYS A 1 273 ? -20.673 11.833 16.404 1.00 90.06 273 LYS A C 1
ATOM 2192 O O . LYS A 1 273 ? -19.713 11.797 15.634 1.00 90.06 273 LYS A O 1
ATOM 2197 N N . ILE A 1 274 ? -20.651 11.201 17.580 1.00 90.88 274 ILE A N 1
ATOM 2198 C CA . ILE A 1 274 ? -19.513 10.369 17.992 1.00 90.88 274 ILE A CA 1
ATOM 2199 C C . ILE A 1 274 ? -19.407 9.138 17.096 1.00 90.88 274 ILE A C 1
ATOM 2201 O O . ILE A 1 274 ? -18.306 8.837 16.635 1.00 90.88 274 ILE A O 1
ATOM 2205 N N . LYS A 1 275 ? -20.527 8.471 16.792 1.00 90.75 275 LYS A N 1
ATOM 2206 C CA . LYS A 1 275 ? -20.566 7.341 15.854 1.00 90.75 275 LYS A CA 1
ATOM 2207 C C . LYS A 1 275 ? -19.982 7.717 14.492 1.00 90.75 275 LYS A C 1
ATOM 2209 O O . LYS A 1 275 ? -19.152 6.977 13.969 1.00 90.75 275 LYS A O 1
ATOM 2214 N N . ASP A 1 276 ? -20.344 8.878 13.956 1.00 89.25 276 ASP A N 1
ATOM 2215 C CA . ASP A 1 276 ? -19.802 9.361 12.683 1.00 89.25 276 ASP A CA 1
ATOM 2216 C C . ASP A 1 276 ? -18.283 9.564 12.757 1.00 89.25 276 ASP A C 1
ATOM 2218 O O . ASP A 1 276 ? -17.548 9.180 11.844 1.00 89.25 276 ASP A O 1
ATOM 2222 N N . SER A 1 277 ? -17.776 10.072 13.885 1.00 90.56 277 SER A N 1
ATOM 2223 C CA . SER A 1 277 ? -16.330 10.230 14.091 1.00 90.56 277 SER A CA 1
ATOM 2224 C C . SER A 1 277 ? -15.567 8.895 14.114 1.00 90.56 277 SER A C 1
ATOM 2226 O O . SER A 1 277 ? -14.409 8.855 13.686 1.00 90.56 277 SER A O 1
ATOM 2228 N N . LEU A 1 278 ? -16.205 7.788 14.530 1.00 92.69 278 LEU A N 1
ATOM 2229 C CA . LEU A 1 278 ? -15.597 6.448 14.516 1.00 92.69 278 LEU A CA 1
ATOM 2230 C C . LEU A 1 278 ? -15.287 5.966 13.094 1.00 92.69 278 LEU A C 1
ATOM 2232 O O . LEU A 1 278 ? -14.349 5.196 12.903 1.00 92.69 278 LEU A O 1
ATOM 2236 N N . GLN A 1 279 ? -16.013 6.438 12.080 1.00 88.88 279 GLN A N 1
ATOM 2237 C CA . GLN A 1 279 ? -15.796 6.031 10.684 1.00 88.88 279 GLN A CA 1
ATOM 2238 C C . GLN A 1 279 ? -14.461 6.540 10.116 1.00 88.88 279 GLN A C 1
ATOM 2240 O O . GLN A 1 279 ? -13.963 6.018 9.118 1.00 88.88 279 GLN A O 1
ATOM 2245 N N . SER A 1 280 ? -13.852 7.543 10.757 1.00 87.88 280 SER A N 1
ATOM 2246 C CA . SER A 1 280 ? -12.537 8.065 10.365 1.00 87.88 280 SER A CA 1
ATOM 2247 C C . SER A 1 280 ? -11.389 7.098 10.668 1.00 87.88 280 SER A C 1
ATOM 2249 O O . SER A 1 280 ? -10.361 7.127 9.984 1.00 87.88 280 SER A O 1
ATOM 2251 N N . ASN A 1 281 ? -11.562 6.227 11.666 1.00 92.19 281 ASN A N 1
ATOM 2252 C CA . ASN A 1 281 ? -10.555 5.268 12.080 1.00 92.19 281 ASN A CA 1
ATOM 2253 C C . ASN A 1 281 ? -10.839 3.899 11.442 1.00 92.19 281 ASN A C 1
ATOM 2255 O O . ASN A 1 281 ? -11.909 3.327 11.653 1.00 92.19 281 ASN A O 1
ATOM 2259 N N . PRO A 1 282 ? -9.877 3.331 10.691 1.00 90.50 282 PRO A N 1
ATOM 2260 C CA . PRO A 1 282 ? -10.083 2.089 9.949 1.00 90.50 282 PRO A CA 1
ATOM 2261 C C . PRO A 1 282 ? -10.472 0.883 10.811 1.00 90.50 282 PRO A C 1
ATOM 2263 O O . PRO A 1 282 ? -11.076 -0.054 10.294 1.00 90.50 282 PRO A O 1
ATOM 2266 N N . TYR A 1 283 ? -10.143 0.899 12.103 1.00 94.19 283 TYR A N 1
ATOM 2267 C CA . TYR A 1 283 ? -10.414 -0.210 13.015 1.00 94.19 283 TYR A CA 1
ATOM 2268 C C . TYR A 1 283 ? -11.746 -0.080 13.754 1.00 94.19 283 TYR A C 1
ATOM 2270 O O . TYR A 1 283 ? -12.152 -1.027 14.416 1.00 94.19 283 TYR A O 1
ATOM 2278 N N . THR A 1 284 ? -12.454 1.043 13.608 1.00 93.75 284 THR A N 1
ATOM 2279 C CA . THR A 1 284 ? -13.771 1.268 14.228 1.00 93.75 284 THR A CA 1
ATOM 2280 C C . THR A 1 284 ? -14.905 1.426 13.212 1.00 93.75 284 THR A C 1
ATOM 2282 O O . THR A 1 284 ? -16.020 1.786 13.579 1.00 93.75 284 THR A O 1
ATOM 2285 N N . VAL A 1 285 ? -14.649 1.133 11.932 1.00 88.88 285 VAL A N 1
ATOM 2286 C CA . VAL A 1 285 ? -15.659 1.176 10.863 1.00 88.88 285 VAL A CA 1
ATOM 2287 C C . VAL A 1 285 ? -16.711 0.087 11.080 1.00 88.88 285 VAL A C 1
ATOM 2289 O O . VAL A 1 285 ? -16.413 -1.107 11.005 1.00 88.88 285 VAL A O 1
ATOM 2292 N N . SER A 1 286 ? -17.969 0.491 11.233 1.00 87.12 286 SER A N 1
ATOM 2293 C CA . SER A 1 286 ? -19.130 -0.401 11.332 1.00 87.12 286 SER A CA 1
ATOM 2294 C C . SER A 1 286 ? -20.091 -0.245 10.149 1.00 87.12 286 SER A C 1
ATOM 2296 O O . SER A 1 286 ? -20.012 0.714 9.382 1.00 87.12 286 SER A O 1
ATOM 2298 N N . GLN A 1 287 ? -20.943 -1.248 9.947 1.00 84.75 287 GLN A N 1
ATOM 2299 C CA . GLN A 1 287 ? -22.040 -1.291 8.967 1.00 84.75 287 GLN A CA 1
ATOM 2300 C C . GLN A 1 287 ? -23.269 -1.897 9.666 1.00 84.75 287 GLN A C 1
ATOM 2302 O O . GLN A 1 287 ? -23.416 -1.737 10.874 1.00 84.75 287 GLN A O 1
ATOM 2307 N N . ILE A 1 288 ? -24.130 -2.616 8.941 1.00 87.50 288 ILE A N 1
ATOM 2308 C CA . ILE A 1 288 ? -25.135 -3.490 9.548 1.00 87.50 288 ILE A CA 1
ATOM 2309 C C . ILE A 1 288 ? -24.474 -4.555 10.434 1.00 87.50 288 ILE A C 1
ATOM 2311 O O . ILE A 1 288 ? -23.282 -4.856 10.294 1.00 87.50 288 ILE A O 1
ATOM 2315 N N . HIS A 1 289 ? -25.256 -5.117 11.352 1.00 86.25 289 HIS A N 1
ATOM 2316 C CA . HIS A 1 289 ? -24.753 -5.973 12.424 1.00 86.25 289 HIS A CA 1
ATOM 2317 C C . HIS A 1 289 ? -23.957 -7.175 11.899 1.00 86.25 289 HIS A C 1
ATOM 2319 O O . HIS A 1 289 ? -22.790 -7.337 12.249 1.00 86.25 289 HIS A O 1
ATOM 2325 N N . GLU A 1 290 ? -24.541 -7.952 10.983 1.00 86.19 290 GLU A N 1
ATOM 2326 C CA . GLU A 1 290 ? -23.924 -9.154 10.401 1.00 86.19 290 GLU A CA 1
ATOM 2327 C C . GLU A 1 290 ? -22.568 -8.864 9.745 1.00 86.19 290 GLU A C 1
ATOM 2329 O O . GLU A 1 290 ? -21.589 -9.558 10.003 1.00 86.19 290 GLU A O 1
ATOM 2334 N N . LEU A 1 291 ? -22.474 -7.782 8.965 1.00 86.12 291 LEU A N 1
ATOM 2335 C CA . LEU A 1 291 ? -21.220 -7.383 8.322 1.00 86.12 291 LEU A CA 1
ATOM 2336 C C . LEU A 1 291 ? -20.196 -6.850 9.326 1.00 86.12 291 LEU A C 1
ATOM 2338 O O . LEU A 1 291 ? -18.997 -6.985 9.106 1.00 86.12 291 LEU A O 1
ATOM 2342 N N . THR A 1 292 ? -20.642 -6.240 10.425 1.00 86.62 292 THR A N 1
ATOM 2343 C CA . THR A 1 292 ? -19.744 -5.721 11.468 1.00 86.62 292 THR A CA 1
ATOM 2344 C C . THR A 1 292 ? -19.086 -6.848 12.258 1.00 86.62 292 THR A C 1
ATOM 2346 O O . THR A 1 292 ? -17.916 -6.726 12.615 1.00 86.62 292 THR A O 1
ATOM 2349 N N . LEU A 1 293 ? -19.776 -7.973 12.459 1.00 87.00 293 LEU A N 1
ATOM 2350 C CA . LEU A 1 293 ? -19.203 -9.155 13.114 1.00 87.00 293 LEU A CA 1
ATOM 2351 C C . LEU A 1 293 ? -18.028 -9.765 12.333 1.00 87.00 293 LEU A C 1
ATOM 2353 O O . LEU A 1 293 ? -17.143 -10.371 12.936 1.00 87.00 293 LEU A O 1
ATOM 2357 N N . LEU A 1 294 ? -17.997 -9.565 11.012 1.00 85.94 294 LEU A N 1
ATOM 2358 C CA . LEU A 1 294 ? -16.916 -10.011 10.128 1.00 85.94 294 LEU A CA 1
ATOM 2359 C C . LEU A 1 294 ? -15.728 -9.036 10.079 1.00 85.94 294 LEU A C 1
ATOM 2361 O O . LEU A 1 294 ? -14.704 -9.343 9.471 1.00 85.94 294 LEU A O 1
ATOM 2365 N N . LYS A 1 295 ? -15.855 -7.842 10.672 1.00 89.25 295 LYS A N 1
ATOM 2366 C CA . LYS A 1 295 ? -14.828 -6.793 10.616 1.00 89.25 295 LYS A CA 1
ATOM 2367 C C . LYS A 1 295 ? -13.835 -6.891 11.776 1.00 89.25 295 LYS A C 1
ATOM 2369 O O . LYS A 1 295 ? -14.192 -7.385 12.847 1.00 89.25 295 LYS A O 1
ATOM 2374 N N . PRO A 1 296 ? -12.630 -6.300 11.624 1.00 91.25 296 PRO A N 1
ATOM 2375 C CA . PRO A 1 296 ? -11.615 -6.285 12.678 1.00 91.25 296 PRO A CA 1
ATOM 2376 C C . PRO A 1 296 ? -12.124 -5.765 14.024 1.00 91.25 296 PRO A C 1
ATOM 2378 O O . PRO A 1 296 ? -11.724 -6.273 15.063 1.00 91.25 296 PRO A O 1
ATOM 2381 N N . ILE A 1 297 ? -13.040 -4.790 14.024 1.00 94.19 297 ILE A N 1
ATOM 2382 C CA . ILE A 1 297 ? -13.580 -4.175 15.244 1.00 94.19 297 ILE A CA 1
ATOM 2383 C C . ILE A 1 297 ? -14.130 -5.203 16.250 1.00 94.19 297 ILE A C 1
ATOM 2385 O O . ILE A 1 297 ? -13.916 -5.046 17.449 1.00 94.19 297 ILE A O 1
ATOM 2389 N N . ASN A 1 298 ? -14.768 -6.273 15.763 1.00 93.56 298 ASN A N 1
ATOM 2390 C CA . ASN A 1 298 ? -15.357 -7.329 16.588 1.00 93.56 298 ASN A CA 1
ATOM 2391 C C . ASN A 1 298 ? -14.296 -8.228 17.249 1.00 93.56 298 ASN A C 1
ATOM 2393 O O . ASN A 1 298 ? -14.506 -8.760 18.332 1.00 93.56 298 ASN A O 1
ATOM 2397 N N . GLN A 1 299 ? -13.137 -8.389 16.609 1.00 94.94 299 GLN A N 1
ATOM 2398 C CA . GLN A 1 299 ? -12.016 -9.166 17.144 1.00 94.94 299 GLN A CA 1
ATOM 2399 C C . GLN A 1 299 ? -11.087 -8.312 18.014 1.00 94.94 299 GLN A C 1
ATOM 2401 O O . GLN A 1 299 ? -10.466 -8.813 18.952 1.00 94.94 299 GLN A O 1
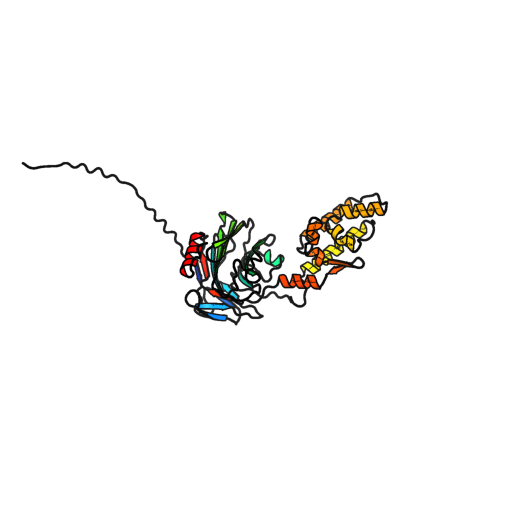ATOM 2406 N N . LEU A 1 300 ? -10.971 -7.024 17.687 1.00 97.12 300 LEU A N 1
ATOM 2407 C CA . LEU A 1 300 ? -10.014 -6.098 18.282 1.00 97.12 300 LEU A CA 1
ATOM 2408 C C . LEU A 1 300 ? -10.458 -5.547 19.630 1.00 97.12 300 LEU A C 1
ATOM 2410 O O . LEU A 1 300 ? -9.599 -5.319 20.483 1.00 97.12 300 LEU A O 1
ATOM 2414 N N . TYR A 1 301 ? -11.754 -5.306 19.819 1.00 97.88 301 TYR A N 1
ATOM 2415 C CA . TYR A 1 301 ? -12.258 -4.599 20.990 1.00 97.88 301 TYR A CA 1
ATOM 2416 C C . TYR A 1 301 ? -13.326 -5.401 21.712 1.00 97.88 301 TYR A C 1
ATOM 2418 O O . TYR A 1 301 ? -14.216 -5.979 21.097 1.00 97.88 301 TYR A O 1
ATOM 2426 N N . TYR A 1 302 ? -13.261 -5.380 23.036 1.00 97.31 302 TYR A N 1
ATOM 2427 C CA . TYR A 1 302 ? -14.285 -5.948 23.902 1.00 97.31 302 TYR A CA 1
ATOM 2428 C C . TYR A 1 302 ? -14.487 -5.044 25.111 1.00 97.31 302 TYR A C 1
ATOM 2430 O O . TYR A 1 302 ? -13.617 -4.239 25.452 1.00 97.31 302 TYR A O 1
ATOM 2438 N N . LEU A 1 303 ? -15.648 -5.156 25.747 1.00 97.81 303 LEU A N 1
ATOM 2439 C CA . LEU A 1 303 ? -15.948 -4.425 26.968 1.00 97.81 303 LEU A CA 1
ATOM 2440 C C . LEU A 1 303 ? -15.699 -5.332 28.175 1.00 97.81 303 LEU A C 1
ATOM 2442 O O . LEU A 1 303 ? -16.176 -6.460 28.217 1.00 97.81 303 LEU A O 1
ATOM 2446 N N . GLU A 1 304 ? -14.980 -4.833 29.171 1.00 97.00 304 GLU A N 1
ATOM 2447 C CA . GLU A 1 304 ? -14.733 -5.524 30.434 1.00 97.00 304 GLU A CA 1
ATOM 2448 C C . GLU A 1 304 ? -14.818 -4.506 31.570 1.00 97.00 304 GLU A C 1
ATOM 2450 O O . GLU A 1 304 ? -14.096 -3.507 31.573 1.00 97.00 304 GLU A O 1
ATOM 2455 N N . ASN A 1 305 ? -15.712 -4.736 32.535 1.00 93.62 305 ASN A N 1
ATOM 2456 C CA . ASN A 1 305 ? -15.921 -3.841 33.680 1.00 93.62 305 ASN A CA 1
ATOM 2457 C C . ASN A 1 305 ? -16.157 -2.370 33.268 1.00 93.62 305 ASN A C 1
ATOM 2459 O O . ASN A 1 305 ? -15.606 -1.448 33.863 1.00 93.62 305 ASN A O 1
ATOM 2463 N N . GLY A 1 306 ? -16.939 -2.152 32.202 1.00 93.81 306 GLY A N 1
ATOM 2464 C CA . GLY A 1 306 ? -17.227 -0.819 31.653 1.00 93.81 306 GLY A CA 1
ATOM 2465 C C . GLY A 1 306 ? -16.067 -0.172 30.883 1.00 93.81 306 GLY A C 1
ATOM 2466 O O . GLY A 1 306 ? -16.205 0.955 30.403 1.00 93.81 306 GLY A O 1
ATOM 2467 N N . MET A 1 307 ? -14.939 -0.873 30.732 1.00 97.69 307 MET A N 1
ATOM 2468 C CA . MET A 1 307 ? -13.782 -0.407 29.977 1.00 97.69 307 MET A CA 1
ATOM 2469 C C . MET A 1 307 ? -13.637 -1.143 28.648 1.00 97.69 307 MET A C 1
ATOM 2471 O O . MET A 1 307 ? -13.659 -2.370 28.603 1.00 97.69 307 MET A O 1
ATOM 2475 N N . VAL A 1 308 ? -13.423 -0.399 27.567 1.00 98.31 308 VAL A N 1
ATOM 2476 C CA . VAL A 1 308 ? -13.042 -0.949 26.269 1.00 98.31 308 VAL A CA 1
ATOM 2477 C C . VAL A 1 308 ? -11.586 -1.393 26.345 1.00 98.31 308 VAL A C 1
ATOM 2479 O O . VAL A 1 308 ? -10.672 -0.597 26.575 1.00 98.31 308 VAL A O 1
ATOM 2482 N N . LYS A 1 309 ? -11.373 -2.688 26.149 1.00 98.31 309 LYS A N 1
ATOM 2483 C CA . LYS A 1 309 ? -10.067 -3.337 26.121 1.00 98.31 309 LYS A CA 1
ATOM 2484 C C . LYS A 1 309 ? -9.700 -3.712 24.692 1.00 98.31 309 LYS A C 1
ATOM 2486 O O . LYS A 1 309 ? -10.562 -3.904 23.837 1.00 98.31 309 LYS A O 1
ATOM 2491 N N . ILE A 1 310 ? -8.398 -3.818 24.448 1.00 98.50 310 ILE A N 1
ATOM 2492 C CA . ILE A 1 310 ? -7.847 -4.295 23.180 1.00 98.50 310 ILE A CA 1
ATOM 2493 C C . ILE A 1 310 ? -7.522 -5.775 23.341 1.00 98.50 310 ILE A C 1
ATOM 2495 O O . ILE A 1 310 ? -6.837 -6.164 24.289 1.00 98.50 310 ILE A O 1
ATOM 2499 N N . ASN A 1 311 ? -7.962 -6.598 22.397 1.00 98.06 311 ASN A N 1
ATOM 2500 C CA . ASN A 1 311 ? -7.452 -7.950 22.266 1.00 98.06 311 ASN A CA 1
ATOM 2501 C C . ASN A 1 311 ? -6.041 -7.895 21.662 1.00 98.06 311 ASN A C 1
ATOM 2503 O O . ASN A 1 311 ? -5.866 -7.726 20.454 1.00 98.06 311 ASN A O 1
ATOM 2507 N N . THR A 1 312 ? -5.026 -8.022 22.516 1.00 97.00 312 THR A N 1
ATOM 2508 C CA . THR A 1 312 ? -3.612 -7.899 22.135 1.00 97.00 312 THR A CA 1
ATOM 2509 C C . THR A 1 312 ? -3.200 -8.889 21.046 1.00 97.00 312 THR A C 1
ATOM 2511 O O . THR A 1 312 ? -2.383 -8.535 20.201 1.00 97.00 312 THR A O 1
ATOM 2514 N N . PHE A 1 313 ? -3.768 -10.101 21.022 1.00 96.81 313 PHE A N 1
ATOM 2515 C CA . PHE A 1 313 ? -3.441 -11.104 20.005 1.00 96.81 313 PHE A CA 1
ATOM 2516 C C . PHE A 1 313 ? -3.851 -10.627 18.606 1.00 96.81 313 PHE A C 1
ATOM 2518 O O . PHE A 1 313 ? -3.004 -10.506 17.720 1.00 96.81 313 PHE A O 1
ATOM 2525 N N . TYR A 1 314 ? -5.126 -10.269 18.421 1.00 97.25 314 TYR A N 1
ATOM 2526 C CA . TYR A 1 314 ? -5.612 -9.767 17.131 1.00 97.25 314 TYR A CA 1
ATOM 2527 C C . TYR A 1 314 ? -5.006 -8.408 16.773 1.00 97.25 314 TYR A C 1
ATOM 2529 O O . TYR A 1 314 ? -4.711 -8.153 15.608 1.00 97.25 314 TYR A O 1
ATOM 2537 N N . ALA A 1 315 ? -4.751 -7.548 17.763 1.00 97.56 315 ALA A N 1
ATOM 2538 C CA . ALA A 1 315 ? -4.111 -6.260 17.527 1.00 97.56 315 ALA A CA 1
ATOM 2539 C C . ALA A 1 315 ? -2.680 -6.404 16.991 1.00 97.56 315 ALA A C 1
ATOM 2541 O O . ALA A 1 315 ? -2.301 -5.677 16.070 1.00 97.56 315 ALA A O 1
ATOM 2542 N N . LYS A 1 316 ? -1.901 -7.354 17.524 1.00 96.94 316 LYS A N 1
ATOM 2543 C CA . LYS A 1 316 ? -0.570 -7.685 16.998 1.00 96.94 316 LYS A CA 1
ATOM 2544 C C . LYS A 1 316 ? -0.656 -8.311 15.610 1.00 96.94 316 LYS A C 1
ATOM 2546 O O . LYS A 1 316 ? 0.067 -7.874 14.726 1.00 96.94 316 LYS A O 1
ATOM 2551 N N . LYS A 1 317 ? -1.590 -9.243 15.385 1.00 95.81 317 LYS A N 1
ATOM 2552 C CA . LYS A 1 317 ? -1.806 -9.852 14.063 1.00 95.81 317 LYS A CA 1
ATOM 2553 C C . LYS A 1 317 ? -2.085 -8.801 12.981 1.00 95.81 317 LYS A C 1
ATOM 2555 O O . LYS A 1 317 ? -1.390 -8.764 11.975 1.00 95.81 317 LYS A O 1
ATOM 2560 N N . HIS A 1 318 ? -3.033 -7.895 13.214 1.00 94.69 318 HIS A N 1
ATOM 2561 C CA . HIS A 1 318 ? -3.329 -6.820 12.262 1.00 94.69 318 HIS A CA 1
ATOM 2562 C C . HIS A 1 318 ? -2.193 -5.802 12.125 1.00 94.69 318 HIS A C 1
ATOM 2564 O O . HIS A 1 318 ? -2.023 -5.206 11.065 1.00 94.69 318 HIS A O 1
ATOM 2570 N N . THR A 1 319 ? -1.409 -5.585 13.184 1.00 96.25 319 THR A N 1
ATOM 2571 C CA . THR A 1 319 ? -0.198 -4.761 13.094 1.00 96.25 319 THR A CA 1
ATOM 2572 C C . THR A 1 319 ? 0.811 -5.404 12.145 1.00 96.25 319 THR A C 1
ATOM 2574 O O . THR A 1 319 ? 1.320 -4.726 11.252 1.00 96.25 319 THR A O 1
ATOM 2577 N N . GLU A 1 320 ? 1.017 -6.713 12.268 1.00 95.69 320 GLU A N 1
ATOM 2578 C CA . GLU A 1 320 ? 1.930 -7.478 11.422 1.00 95.69 320 GLU A CA 1
ATOM 2579 C C . GLU A 1 320 ? 1.515 -7.504 9.953 1.00 95.69 320 GLU A C 1
ATOM 2581 O O . GLU A 1 320 ? 2.344 -7.297 9.074 1.00 95.69 320 GLU A O 1
ATOM 2586 N N . GLU A 1 321 ? 0.221 -7.656 9.671 1.00 93.56 321 GLU A N 1
ATOM 2587 C CA . GLU A 1 321 ? -0.320 -7.648 8.303 1.00 93.56 321 GLU A CA 1
ATOM 2588 C C . GLU A 1 321 ? -0.020 -6.344 7.540 1.00 93.56 321 GLU A C 1
ATOM 2590 O O . GLU A 1 321 ? -0.028 -6.324 6.305 1.00 93.56 321 GLU A O 1
ATOM 2595 N N . THR A 1 322 ? 0.262 -5.248 8.257 1.00 95.19 322 THR A N 1
ATOM 2596 C CA . THR A 1 322 ? 0.659 -3.977 7.638 1.00 95.19 322 THR A CA 1
ATOM 2597 C C . THR A 1 322 ? 2.154 -3.861 7.358 1.00 95.19 322 THR A C 1
ATOM 2599 O O . THR A 1 322 ? 2.549 -2.933 6.655 1.00 95.19 322 THR A O 1
ATOM 2602 N N . ARG A 1 323 ? 2.996 -4.759 7.873 1.00 96.62 323 ARG A N 1
ATOM 2603 C CA . ARG A 1 323 ? 4.453 -4.667 7.743 1.00 96.62 323 ARG A CA 1
ATOM 2604 C C . ARG A 1 323 ? 4.878 -4.760 6.271 1.00 96.62 323 ARG A C 1
ATOM 2606 O O . ARG A 1 323 ? 4.381 -5.591 5.512 1.00 96.62 323 ARG A O 1
ATOM 2613 N N . LEU A 1 324 ? 5.813 -3.896 5.885 1.00 97.12 324 LEU A N 1
ATOM 2614 C CA . LEU A 1 324 ? 6.627 -4.062 4.682 1.00 97.12 324 LEU A CA 1
ATOM 2615 C C . LEU A 1 324 ? 8.027 -4.499 5.110 1.00 97.12 324 LEU A C 1
ATOM 2617 O O . LEU A 1 324 ? 8.537 -4.053 6.139 1.00 97.12 324 LEU A O 1
ATOM 2621 N N . PHE A 1 325 ? 8.629 -5.379 4.323 1.00 97.62 325 PHE A N 1
ATOM 2622 C CA . PHE A 1 325 ? 9.938 -5.964 4.574 1.00 97.62 325 PHE A CA 1
ATOM 2623 C C . PHE A 1 325 ? 11.007 -5.334 3.672 1.00 97.62 325 PHE A C 1
ATOM 2625 O O . PHE A 1 325 ? 10.660 -4.677 2.683 1.00 97.62 325 PHE A O 1
ATOM 2632 N N . PRO A 1 326 ? 12.298 -5.521 4.009 1.00 98.00 326 PRO A N 1
ATOM 2633 C CA . PRO A 1 326 ? 13.395 -5.117 3.143 1.00 98.00 326 PRO A CA 1
ATOM 2634 C C . PRO A 1 326 ? 13.242 -5.635 1.714 1.00 98.00 326 PRO A C 1
ATOM 2636 O O . PRO A 1 326 ? 12.721 -6.728 1.492 1.00 98.00 326 PRO A O 1
ATOM 2639 N N . SER A 1 327 ? 13.741 -4.848 0.762 1.00 98.00 327 SER A N 1
ATOM 2640 C CA . SER A 1 327 ? 13.859 -5.240 -0.641 1.00 98.00 327 SER A CA 1
ATOM 2641 C C . SER A 1 327 ? 14.664 -6.536 -0.761 1.00 98.00 327 SER A C 1
ATOM 2643 O O . SER A 1 327 ? 15.760 -6.623 -0.214 1.00 98.00 327 SER A O 1
ATOM 2645 N N . ASP A 1 328 ? 14.124 -7.521 -1.473 1.00 97.88 328 ASP A N 1
ATOM 2646 C CA . ASP A 1 328 ? 14.802 -8.782 -1.789 1.00 97.88 328 ASP A CA 1
ATOM 2647 C C . ASP A 1 328 ? 14.392 -9.244 -3.192 1.00 97.88 328 ASP A C 1
ATOM 2649 O O . ASP A 1 328 ? 13.583 -10.157 -3.376 1.00 97.88 328 ASP A O 1
ATOM 2653 N N . PHE A 1 329 ? 14.859 -8.507 -4.198 1.00 98.38 329 PHE A N 1
ATOM 2654 C CA . PHE A 1 329 ? 14.517 -8.738 -5.600 1.00 98.38 329 PHE A CA 1
ATOM 2655 C C . PHE A 1 329 ? 15.607 -8.211 -6.533 1.00 98.38 329 PHE A C 1
ATOM 2657 O O . PHE A 1 329 ? 16.334 -7.268 -6.206 1.00 98.38 329 PHE A O 1
ATOM 2664 N N . SER A 1 330 ? 15.680 -8.805 -7.720 1.00 98.44 330 SER A N 1
ATOM 2665 C CA . SER A 1 330 ? 16.445 -8.282 -8.850 1.00 98.44 330 SER A CA 1
ATOM 2666 C C . SER A 1 330 ? 15.529 -7.443 -9.734 1.00 98.44 330 SER A C 1
ATOM 2668 O O . SER A 1 330 ? 14.375 -7.813 -9.961 1.00 98.44 330 SER A O 1
ATOM 2670 N N . ILE A 1 331 ? 16.034 -6.312 -10.219 1.00 98.00 331 ILE A N 1
ATOM 2671 C CA . ILE A 1 331 ? 15.340 -5.416 -11.146 1.00 98.00 331 ILE A CA 1
ATOM 2672 C C . ILE A 1 331 ? 16.206 -5.156 -12.372 1.00 98.00 331 ILE A C 1
ATOM 2674 O O . ILE A 1 331 ? 17.432 -5.058 -12.277 1.00 98.00 331 ILE A O 1
ATOM 2678 N N . ASP A 1 332 ? 15.555 -5.038 -13.523 1.00 96.94 332 ASP A N 1
ATOM 2679 C CA . ASP A 1 332 ? 16.220 -4.774 -14.789 1.00 96.94 332 ASP A CA 1
ATOM 2680 C C . ASP A 1 332 ? 15.359 -3.907 -15.720 1.00 96.94 332 ASP A C 1
ATOM 2682 O O . ASP A 1 332 ? 14.126 -3.885 -15.615 1.00 96.94 332 ASP A O 1
ATOM 2686 N N . ASN A 1 333 ? 16.023 -3.207 -16.642 1.00 93.69 333 ASN A N 1
ATOM 2687 C CA . ASN A 1 333 ? 15.430 -2.462 -17.750 1.00 93.69 333 ASN A CA 1
ATOM 2688 C C . ASN A 1 333 ? 14.254 -1.563 -17.339 1.00 93.69 333 ASN A C 1
ATOM 2690 O O . ASN A 1 333 ? 13.158 -1.645 -17.902 1.00 93.69 333 ASN A O 1
ATOM 2694 N N . LEU A 1 334 ? 14.483 -0.676 -16.368 1.00 95.94 334 LEU A N 1
ATOM 2695 C CA . LEU A 1 334 ? 13.487 0.315 -15.974 1.00 95.94 334 LEU A CA 1
ATOM 2696 C C . LEU A 1 334 ? 13.340 1.365 -17.084 1.00 95.94 334 LEU A C 1
ATOM 2698 O O . LEU A 1 334 ? 14.258 2.136 -17.359 1.00 95.94 334 LEU A O 1
ATOM 2702 N N . LYS A 1 335 ? 12.162 1.409 -17.705 1.00 96.69 335 LYS A N 1
ATOM 2703 C CA . LYS A 1 335 ? 11.793 2.326 -18.787 1.00 96.69 335 LYS A CA 1
ATOM 2704 C C . LYS A 1 335 ? 10.648 3.223 -18.347 1.00 96.69 335 LYS A C 1
ATOM 2706 O O . LYS A 1 335 ? 9.639 2.762 -17.810 1.00 96.69 335 LYS A O 1
ATOM 2711 N N . ILE A 1 336 ? 10.794 4.511 -18.624 1.00 97.31 336 ILE A N 1
ATOM 2712 C CA . ILE A 1 336 ? 9.807 5.544 -18.328 1.00 97.31 336 ILE A CA 1
ATOM 2713 C C . ILE A 1 336 ? 9.463 6.273 -19.621 1.00 97.31 336 ILE A C 1
ATOM 2715 O O . ILE A 1 336 ? 10.339 6.636 -20.408 1.00 97.31 336 ILE A O 1
ATOM 2719 N N . TYR A 1 337 ? 8.174 6.506 -19.827 1.00 97.38 337 TYR A N 1
ATOM 2720 C CA . TYR A 1 337 ? 7.626 7.219 -20.973 1.00 97.38 337 TYR A CA 1
ATOM 2721 C C . TYR A 1 337 ? 6.765 8.373 -20.471 1.00 97.38 337 TYR A C 1
ATOM 2723 O O . TYR A 1 337 ? 5.970 8.196 -19.552 1.00 97.38 337 TYR A O 1
ATOM 2731 N N . ASN A 1 338 ? 6.843 9.523 -21.133 1.00 95.31 338 ASN A N 1
ATOM 2732 C CA . ASN A 1 338 ? 5.972 10.687 -20.917 1.00 95.31 338 ASN A CA 1
ATOM 2733 C C . ASN A 1 338 ? 4.634 10.571 -21.678 1.00 95.31 338 ASN A C 1
ATOM 2735 O O . ASN A 1 338 ? 4.094 11.551 -22.191 1.00 95.31 338 ASN A O 1
ATOM 2739 N N . LYS A 1 339 ? 4.144 9.338 -21.828 1.00 95.94 339 LYS A N 1
ATOM 2740 C CA . LYS A 1 339 ? 2.890 8.988 -22.494 1.00 95.94 339 LYS A CA 1
ATOM 2741 C C . LYS A 1 339 ? 2.364 7.659 -21.967 1.00 95.94 339 LYS A C 1
ATOM 2743 O O . LYS A 1 339 ? 3.127 6.849 -21.436 1.00 95.94 339 LYS A O 1
ATOM 2748 N N . THR A 1 340 ? 1.079 7.399 -22.172 1.00 97.12 340 THR A N 1
ATOM 2749 C CA . THR A 1 340 ? 0.497 6.067 -21.973 1.00 97.12 340 THR A CA 1
ATOM 2750 C C . THR A 1 340 ? 0.922 5.136 -23.117 1.00 97.12 340 THR A C 1
ATOM 2752 O O . THR A 1 340 ? 0.795 5.498 -24.285 1.00 97.12 340 THR A O 1
ATOM 2755 N N . LEU A 1 341 ? 1.428 3.944 -22.793 1.00 97.56 341 LEU A N 1
ATOM 2756 C CA . LEU A 1 341 ? 1.581 2.857 -23.759 1.00 97.56 341 LEU A CA 1
ATOM 2757 C C . LEU A 1 341 ? 0.266 2.093 -23.928 1.00 97.56 341 LEU A C 1
ATOM 2759 O O . LEU A 1 341 ? -0.433 1.795 -22.956 1.00 97.56 341 LEU A O 1
ATOM 2763 N N . GLU A 1 342 ? -0.036 1.720 -25.167 1.00 96.19 342 GLU A N 1
ATOM 2764 C CA . GLU A 1 342 ? -1.163 0.844 -25.473 1.00 96.19 342 GLU A CA 1
ATOM 2765 C C . GLU A 1 342 ? -0.866 -0.607 -25.083 1.00 96.19 342 GLU A C 1
ATOM 2767 O O . GLU A 1 342 ? 0.285 -1.049 -25.093 1.00 96.19 342 GLU A O 1
ATOM 2772 N N . SER A 1 343 ? -1.911 -1.393 -24.808 1.00 96.44 343 SER A N 1
ATOM 2773 C CA . SER A 1 343 ? -1.759 -2.784 -24.351 1.00 96.44 343 SER A CA 1
ATOM 2774 C C . SER A 1 343 ? -0.947 -3.647 -25.319 1.00 96.44 343 SER A C 1
ATOM 2776 O O . SER A 1 343 ? -0.143 -4.463 -24.884 1.00 96.44 343 SER A O 1
ATOM 2778 N N . LYS A 1 344 ? -1.077 -3.412 -26.632 1.00 96.31 344 LYS A N 1
ATOM 2779 C CA . LYS A 1 344 ? -0.250 -4.090 -27.637 1.00 96.31 344 LYS A CA 1
ATOM 2780 C C . LYS A 1 344 ? 1.239 -3.761 -27.486 1.00 96.31 344 LYS A C 1
ATOM 2782 O O . LYS A 1 344 ? 2.056 -4.654 -27.628 1.00 96.31 344 LYS A O 1
ATOM 2787 N N . GLN A 1 345 ? 1.596 -2.516 -27.176 1.00 96.94 345 GLN A N 1
ATOM 2788 C CA . GLN A 1 345 ? 2.997 -2.117 -27.012 1.00 96.94 345 GLN A CA 1
ATOM 2789 C C . GLN A 1 345 ? 3.617 -2.750 -25.763 1.00 96.94 345 GLN A C 1
ATOM 2791 O O . GLN A 1 345 ? 4.775 -3.153 -25.793 1.00 96.94 345 GLN A O 1
ATOM 2796 N N . VAL A 1 346 ? 2.836 -2.862 -24.684 1.00 97.19 346 VAL A N 1
ATOM 2797 C CA . VAL A 1 346 ? 3.262 -3.536 -23.449 1.00 97.19 346 VAL A CA 1
ATOM 2798 C C . VAL A 1 346 ? 3.454 -5.040 -23.689 1.00 97.19 346 VAL A C 1
ATOM 2800 O O . VAL A 1 346 ? 4.460 -5.603 -23.264 1.00 97.19 346 VAL A O 1
ATOM 2803 N N . LEU A 1 347 ? 2.542 -5.678 -24.430 1.00 97.19 347 LEU A N 1
ATOM 2804 C CA . LEU A 1 347 ? 2.663 -7.085 -24.822 1.00 97.19 347 LEU A CA 1
ATOM 2805 C C . LEU A 1 347 ? 3.835 -7.334 -25.781 1.00 97.19 347 LEU A C 1
ATOM 2807 O O . LEU A 1 347 ? 4.582 -8.292 -25.597 1.00 97.19 347 LEU A O 1
ATOM 2811 N N . ASP A 1 348 ? 4.010 -6.475 -26.787 1.00 95.81 348 ASP A N 1
ATOM 2812 C CA . ASP A 1 348 ? 5.100 -6.580 -27.757 1.00 95.81 348 ASP A CA 1
ATOM 2813 C C . ASP A 1 348 ? 6.471 -6.438 -27.055 1.00 95.81 348 ASP A C 1
ATOM 2815 O O . ASP A 1 348 ? 7.433 -7.064 -27.490 1.00 95.81 348 ASP A O 1
ATOM 2819 N N . GLU A 1 349 ? 6.579 -5.672 -25.958 1.00 94.62 349 GLU A N 1
ATOM 2820 C CA . GLU A 1 349 ? 7.797 -5.636 -25.131 1.00 94.62 349 GLU A CA 1
ATOM 2821 C C . GLU A 1 349 ? 8.054 -6.972 -24.427 1.00 94.62 349 GLU A C 1
ATOM 2823 O O . GLU A 1 349 ? 9.153 -7.514 -24.528 1.00 94.62 349 GLU A O 1
ATOM 2828 N N . PHE A 1 350 ? 7.050 -7.523 -23.739 1.00 96.38 350 PHE A N 1
ATOM 2829 C CA . PHE A 1 350 ? 7.171 -8.824 -23.074 1.00 96.38 350 PHE A CA 1
ATOM 2830 C C . PHE A 1 350 ? 7.624 -9.915 -24.058 1.00 96.38 350 PHE A C 1
ATOM 2832 O O . PHE A 1 350 ? 8.542 -10.689 -23.775 1.00 96.38 350 PHE A O 1
ATOM 2839 N N . ALA A 1 351 ? 7.028 -9.909 -25.254 1.00 96.00 351 ALA A N 1
ATOM 2840 C CA . ALA A 1 351 ? 7.266 -10.882 -26.313 1.00 96.00 351 ALA A CA 1
ATOM 2841 C C . ALA A 1 351 ? 8.700 -10.886 -26.870 1.00 96.00 351 ALA A C 1
ATOM 2843 O O . ALA A 1 351 ? 9.099 -11.863 -27.505 1.00 96.00 351 ALA A O 1
ATOM 2844 N N . LYS A 1 352 ? 9.486 -9.823 -26.643 1.00 93.88 352 LYS A N 1
ATOM 2845 C CA . LYS A 1 352 ? 10.907 -9.782 -27.035 1.00 93.88 352 LYS A CA 1
ATOM 2846 C C . LYS A 1 352 ? 11.763 -10.747 -26.220 1.00 93.88 352 LYS A C 1
ATOM 2848 O O . LYS A 1 352 ? 12.756 -11.245 -26.741 1.00 93.88 352 LYS A O 1
ATOM 2853 N N . HIS A 1 353 ? 11.382 -11.005 -24.968 1.00 92.50 353 HIS A N 1
ATOM 2854 C CA . HIS A 1 353 ? 12.198 -11.768 -24.020 1.00 92.50 353 HIS A CA 1
ATOM 2855 C C . HIS A 1 353 ? 11.543 -13.081 -23.584 1.00 92.50 353 HIS A C 1
ATOM 2857 O O . HIS A 1 353 ? 12.243 -14.058 -23.317 1.00 92.50 353 HIS A O 1
ATOM 2863 N N . LYS A 1 354 ? 10.207 -13.139 -23.529 1.00 92.88 354 LYS A N 1
ATOM 2864 C CA . LYS A 1 354 ? 9.460 -14.334 -23.120 1.00 92.88 354 LYS A CA 1
ATOM 2865 C C . LYS A 1 354 ? 8.379 -14.697 -24.134 1.00 92.88 354 LYS A C 1
ATOM 2867 O O . LYS A 1 354 ? 7.822 -13.847 -24.823 1.00 92.88 354 LYS A O 1
ATOM 2872 N N . LYS A 1 355 ? 8.084 -15.996 -24.247 1.00 79.75 355 LYS A N 1
ATOM 2873 C CA . LYS A 1 355 ? 7.027 -16.492 -25.140 1.00 79.75 355 LYS A CA 1
ATOM 2874 C C . LYS A 1 355 ? 5.658 -16.061 -24.618 1.00 79.75 355 LYS A C 1
ATOM 2876 O O . LYS A 1 355 ? 5.373 -16.204 -23.433 1.00 79.75 355 LYS A O 1
ATOM 2881 N N . ILE A 1 356 ? 4.791 -15.610 -25.521 1.00 71.25 356 ILE A N 1
ATOM 2882 C CA . ILE A 1 356 ? 3.379 -15.387 -25.211 1.00 71.25 356 ILE A CA 1
ATOM 2883 C C . ILE A 1 356 ? 2.706 -16.759 -25.126 1.00 71.25 356 ILE A C 1
ATOM 2885 O O . ILE A 1 356 ? 2.594 -17.458 -26.136 1.00 71.25 356 ILE A O 1
ATOM 2889 N N . ASN A 1 357 ? 2.248 -17.150 -23.939 1.00 58.31 357 ASN A N 1
ATOM 2890 C CA . ASN A 1 357 ? 1.373 -18.309 -23.816 1.00 58.31 357 ASN A CA 1
ATOM 2891 C C . ASN A 1 357 ? 0.030 -17.946 -24.459 1.00 58.31 357 ASN A C 1
ATOM 2893 O O . ASN A 1 357 ? -0.687 -17.074 -23.972 1.00 58.31 357 ASN A O 1
ATOM 2897 N N . SER A 1 358 ? -0.273 -18.569 -25.597 1.00 45.34 358 SER A N 1
ATOM 2898 C CA . SER A 1 358 ? -1.590 -18.453 -26.224 1.00 45.34 358 SER A CA 1
ATOM 2899 C C . SER A 1 358 ? -2.593 -19.123 -25.289 1.00 45.34 358 SER A C 1
ATOM 2901 O O . SER A 1 358 ? -2.451 -20.314 -25.016 1.00 45.34 358 SER A O 1
ATOM 2903 N N . THR A 1 359 ? -3.523 -18.346 -24.737 1.00 43.12 359 THR A N 1
ATOM 2904 C CA . THR A 1 359 ? -4.657 -18.876 -23.966 1.00 43.12 359 THR A CA 1
ATOM 2905 C C . THR A 1 359 ? -5.778 -19.300 -24.893 1.00 43.12 359 THR A C 1
ATOM 2907 O O . THR A 1 359 ? -5.958 -18.632 -25.940 1.00 43.12 359 THR A O 1
#

pLDDT: mean 88.77, std 16.52, range [28.09, 98.62]

Sequence (359 aa):
MKKGVFTIILFNLLITSSLAQTSNNSVYHQISFETINNTENYTLKGTSFTLEDGIEGKSLKLNSDENFNYIEVIDINLDGSQDFTIQFWVKTTSDKPMVFVSQKQFKDKSIGSQKNEGWALYSSGGTFGWSVGSGSRRLNYERDNGQIMPINDGEWHLLSLTYNKALKEFRLYYDGNNAAIYKAKFDFSNDDKLLIGGQKKDFNFDNDILPNIKLGAKQLQNYVNEFNKLNVGQVAVDELISLIVDPQELYQRKSISKKTNTLNTNFLETILKIKDSLQSNPYTVSQIHELTLLKPINQLYYLENGMVKINTFYAKKHTEETRLFPSDFSIDNLKIYNKTLESKQVLDEFAKHKKINST